Protein AF-A0A2E5HVY0-F1 (afdb_monomer)

Solvent-accessible surface area (backbone atoms only — not comparable to full-atom values): 11935 Å² total; per-residue (Å²): 108,55,70,58,51,46,56,40,48,51,42,49,58,23,67,50,73,52,80,74,52,96,90,49,92,71,95,70,62,56,68,40,50,44,54,50,70,56,25,52,50,34,50,49,54,40,26,56,57,56,44,31,94,68,34,73,83,77,58,70,72,56,60,75,65,59,61,68,98,74,82,84,87,88,58,85,92,55,75,76,68,81,62,56,67,61,53,52,47,52,40,44,48,51,34,48,52,52,68,71,27,48,71,35,37,47,37,19,56,56,34,43,81,71,73,32,81,53,39,40,50,55,52,43,47,53,52,47,44,41,63,43,55,82,43,59,88,41,68,54,48,79,65,45,50,57,47,46,54,54,50,53,54,51,39,49,47,45,60,68,41,87,79,46,53,70,66,45,33,53,25,33,52,51,41,53,56,53,48,44,66,46,34,73,49,84,44,78,43,74,68,29,32,55,50,24,52,52,50,40,50,50,51,54,63,43,54,67,70,60,110

Sequence (211 aa):
VGRSLEAVSRYIGGVYVNRSTPDQVTNLDPYEPTPTEIQKQAMEILREHAFSPRAFPVSSEVIKLLQKERRGFELRREHEDPQIHRRILSIQGAVLRHLLDGWVLYRLSDTKLYGNNYSPSEMLTDLTNAIFLEDQNTSVNSIRQNLQTFYVRRLLMILSLDYYDEISAAAAYNSLRNIEKIVKKRGKDPATDAHRQLVSWLIESGLDRAQ

Nearest PDB structures (foldseek):
  6vro-assembly1_A  TM=4.353E-01  e=2.506E+00  Homo sapiens
  9bax-assembly1_F  TM=2.769E-01  e=1.629E+00  Homo sapiens
  6bq1-assembly1_B  TM=1.773E-01  e=3.675E+00  Homo sapiens

Foldseek 3Di:
DLVVLLVLLCLQLHWDADPDDPPDDDPDDRIDRREPVSNVVSLVCCLQQQADPPNDDDDPVVQVVPFPPDDDDPQDPDDRHPPPLVVSLVSSVSSLCSCLPQVSQVSLVVCVVVDDPCHLLNSLVSNLCSLQVVQLPAAQDPSSLSNLVSNLVSLLVLLQDPSHDPSNVVSSLVSLVVLLVSLVDAHPDPVSVVSSVVSNCCSVVSVVVSD

Radius of gyration: 19.97 Å; Cα contacts (8 Å, |Δi|>4): 239; chains: 1; bounding box: 61×44×61 Å

Mean predicted aligned error: 4.67 Å

Structure (mmCIF, N/CA/C/O backbone):
data_AF-A0A2E5HVY0-F1
#
_entry.id   AF-A0A2E5HVY0-F1
#
loop_
_atom_site.group_PDB
_atom_site.id
_atom_site.type_symbol
_atom_site.label_atom_id
_atom_site.label_alt_id
_atom_site.label_comp_id
_atom_site.label_asym_id
_atom_site.label_entity_id
_atom_site.label_seq_id
_atom_site.pdbx_PDB_ins_code
_atom_site.Cartn_x
_atom_site.Cartn_y
_atom_site.Cartn_z
_atom_site.occupancy
_atom_site.B_iso_or_equiv
_atom_site.auth_seq_id
_atom_site.auth_comp_id
_atom_site.auth_asym_id
_atom_site.auth_atom_id
_atom_site.pdbx_PDB_model_num
ATOM 1 N N . VAL A 1 1 ? -9.402 14.640 -8.030 1.00 63.66 1 VAL A N 1
ATOM 2 C CA . VAL A 1 1 ? -8.523 13.972 -7.040 1.00 63.66 1 VAL A CA 1
ATOM 3 C C . VAL A 1 1 ? -8.208 12.532 -7.433 1.00 63.66 1 VAL A C 1
ATOM 5 O O . VAL A 1 1 ? -7.055 12.277 -7.734 1.00 63.66 1 VAL A O 1
ATOM 8 N N . GLY A 1 2 ? -9.184 11.614 -7.536 1.00 78.94 2 GLY A N 1
ATOM 9 C CA . GLY A 1 2 ? -8.890 10.190 -7.808 1.00 78.94 2 GLY A CA 1
ATOM 10 C C . GLY A 1 2 ? -8.025 9.916 -9.048 1.00 78.94 2 GLY A C 1
ATOM 11 O O . GLY A 1 2 ? -6.969 9.310 -8.922 1.00 78.94 2 GLY A O 1
ATOM 12 N N . ARG A 1 3 ? -8.384 10.484 -10.209 1.00 87.62 3 ARG A N 1
ATOM 13 C CA . ARG A 1 3 ? -7.589 10.347 -11.448 1.00 87.62 3 ARG A CA 1
ATOM 14 C C . ARG A 1 3 ? -6.150 10.866 -11.327 1.00 87.62 3 ARG A C 1
ATOM 16 O O . ARG A 1 3 ? -5.259 10.324 -11.965 1.00 87.62 3 ARG A O 1
ATOM 23 N N . SER A 1 4 ? -5.926 11.912 -10.530 1.00 94.44 4 SER A N 1
ATOM 24 C CA . SER A 1 4 ? -4.590 12.475 -10.310 1.00 94.44 4 SER A CA 1
ATOM 25 C C . SER A 1 4 ? -3.733 11.532 -9.465 1.00 94.44 4 SER A C 1
ATOM 27 O O . SER A 1 4 ? -2.581 11.306 -9.803 1.00 94.44 4 SER A O 1
ATOM 29 N N . LEU A 1 5 ? -4.305 10.920 -8.422 1.00 96.44 5 LEU A N 1
ATOM 30 C CA . LEU A 1 5 ? -3.603 9.933 -7.593 1.00 96.44 5 LEU A CA 1
ATOM 31 C C . LEU A 1 5 ? -3.269 8.657 -8.382 1.00 96.44 5 LEU A C 1
ATOM 33 O O . LEU A 1 5 ? -2.176 8.119 -8.246 1.00 96.44 5 LEU A O 1
ATOM 37 N N . GLU A 1 6 ? -4.168 8.208 -9.259 1.00 95.56 6 GLU A N 1
ATOM 38 C CA . GLU A 1 6 ? -3.891 7.101 -10.189 1.00 95.56 6 GLU A CA 1
ATOM 39 C C . GLU A 1 6 ? -2.791 7.446 -11.206 1.00 95.56 6 GLU A C 1
ATOM 41 O O . GLU A 1 6 ? -2.033 6.576 -11.624 1.00 95.56 6 GLU A O 1
ATOM 46 N N . ALA A 1 7 ? -2.679 8.710 -11.625 1.00 97.00 7 ALA A N 1
ATOM 47 C CA . ALA A 1 7 ? -1.570 9.141 -12.470 1.00 97.00 7 ALA A CA 1
ATOM 48 C C . ALA A 1 7 ? -0.243 9.119 -11.697 1.00 97.00 7 ALA A C 1
ATOM 50 O O . ALA A 1 7 ? 0.751 8.624 -12.220 1.00 97.00 7 ALA A O 1
ATOM 51 N N . VAL A 1 8 ? -0.241 9.580 -10.441 1.00 98.00 8 VAL A N 1
ATOM 52 C CA . VAL A 1 8 ? 0.939 9.533 -9.561 1.00 98.00 8 VAL A CA 1
ATOM 53 C C . VAL A 1 8 ? 1.400 8.091 -9.334 1.00 98.00 8 VAL A C 1
ATOM 55 O O . VAL A 1 8 ? 2.594 7.815 -9.414 1.00 98.00 8 VAL A O 1
ATOM 58 N N . SER A 1 9 ? 0.480 7.139 -9.137 1.00 97.81 9 SER A N 1
ATOM 59 C CA . SER A 1 9 ? 0.857 5.738 -8.907 1.00 97.81 9 SER A CA 1
ATOM 60 C C . SER A 1 9 ? 1.592 5.087 -10.079 1.00 97.81 9 SER A C 1
ATOM 62 O O . SER A 1 9 ? 2.274 4.093 -9.864 1.00 97.81 9 SER A O 1
ATOM 64 N N . ARG A 1 10 ? 1.482 5.628 -11.302 1.00 96.94 10 ARG A N 1
ATOM 65 C CA . ARG A 1 10 ? 2.170 5.106 -12.499 1.00 96.94 10 ARG A CA 1
ATOM 66 C C . ARG A 1 10 ? 3.664 5.402 -12.535 1.00 96.94 10 ARG A C 1
ATOM 68 O O . ARG A 1 10 ? 4.368 4.759 -13.305 1.00 96.94 10 ARG A O 1
ATOM 75 N N . TYR A 1 11 ? 4.141 6.353 -11.732 1.00 97.81 11 TYR A N 1
ATOM 76 C CA . TYR A 1 11 ? 5.577 6.584 -11.592 1.00 97.81 11 TYR A CA 1
ATOM 77 C C . TYR A 1 11 ? 6.250 5.441 -10.819 1.00 97.81 11 TYR A C 1
ATOM 79 O O . TYR A 1 11 ? 7.389 5.106 -11.110 1.00 97.81 11 TYR A O 1
ATOM 87 N N . ILE A 1 12 ? 5.545 4.790 -9.888 1.00 98.31 12 ILE A N 1
ATOM 88 C CA . ILE A 1 12 ? 6.067 3.643 -9.132 1.00 98.31 12 ILE A CA 1
ATOM 89 C C . ILE A 1 12 ? 6.024 2.394 -10.020 1.00 98.31 12 ILE A C 1
ATOM 91 O O . ILE A 1 12 ? 4.959 2.012 -10.509 1.00 98.31 12 ILE A O 1
ATOM 95 N N . GLY A 1 13 ? 7.183 1.769 -10.244 1.00 95.81 13 GLY A N 1
ATOM 96 C CA . GLY A 1 13 ? 7.336 0.675 -11.207 1.00 95.8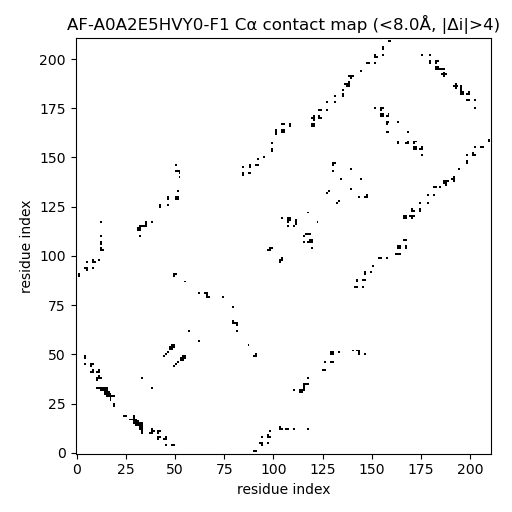1 13 GLY A CA 1
ATOM 97 C C . GLY A 1 13 ? 7.173 1.119 -12.664 1.00 95.81 13 GLY A C 1
ATOM 98 O O . GLY A 1 13 ? 6.923 0.289 -13.537 1.00 95.81 13 GLY A O 1
ATOM 99 N N . GLY A 1 14 ? 7.264 2.424 -12.939 1.00 96.75 14 GLY A N 1
ATOM 100 C CA . GLY A 1 14 ? 7.169 2.982 -14.284 1.00 96.75 14 GLY A CA 1
ATOM 101 C C . GLY A 1 14 ? 8.427 2.716 -15.112 1.00 96.75 14 GLY A C 1
ATOM 102 O O . GLY A 1 14 ? 9.537 2.698 -14.582 1.00 96.75 14 GLY A O 1
ATOM 103 N N . VAL A 1 15 ? 8.260 2.571 -16.426 1.00 97.06 15 VAL A N 1
ATOM 104 C CA . VAL A 1 15 ? 9.359 2.467 -17.399 1.00 97.06 15 VAL A CA 1
ATOM 105 C C . VAL A 1 15 ? 9.085 3.461 -18.519 1.00 97.06 15 VAL A C 1
ATOM 107 O O . VAL A 1 15 ? 8.020 3.415 -19.144 1.00 97.06 15 VAL A O 1
ATOM 110 N N . TYR A 1 16 ? 10.023 4.371 -18.752 1.00 95.19 16 TYR A N 1
ATOM 111 C CA . TYR A 1 16 ? 10.028 5.238 -19.918 1.00 95.19 16 TYR A CA 1
ATOM 112 C C . TYR A 1 16 ? 10.381 4.408 -21.148 1.00 95.19 16 TYR A C 1
ATOM 114 O O . TYR A 1 16 ? 11.309 3.603 -21.124 1.00 95.19 16 TYR A O 1
ATOM 122 N N . VAL A 1 17 ? 9.598 4.587 -22.211 1.00 94.19 17 VAL A N 1
ATOM 123 C CA . VAL A 1 17 ? 9.777 3.867 -23.472 1.00 94.19 17 VAL A CA 1
ATOM 124 C C . VAL A 1 17 ? 10.123 4.870 -24.554 1.00 94.19 17 VAL A C 1
ATOM 126 O O . VAL A 1 17 ? 9.263 5.658 -24.964 1.00 94.19 17 VAL A O 1
ATOM 129 N N . ASN A 1 18 ? 11.358 4.811 -25.035 1.00 90.56 18 ASN A N 1
ATOM 130 C CA . ASN A 1 18 ? 11.769 5.537 -26.222 1.00 90.56 18 ASN A CA 1
ATOM 131 C C . ASN A 1 18 ? 11.416 4.718 -27.474 1.00 90.56 18 ASN A C 1
ATOM 133 O O . ASN A 1 18 ? 11.743 3.539 -27.577 1.00 90.56 18 ASN A O 1
ATOM 137 N N . ARG A 1 19 ? 10.708 5.342 -28.422 1.00 92.62 19 ARG A N 1
ATOM 138 C CA . ARG A 1 19 ? 10.220 4.704 -29.659 1.00 92.62 19 ARG A CA 1
ATOM 139 C C . ARG A 1 19 ? 10.872 5.275 -30.915 1.00 92.62 19 ARG A C 1
ATOM 141 O O . ARG A 1 19 ? 10.269 5.208 -31.985 1.00 92.62 19 ARG A O 1
ATOM 148 N N . SER A 1 20 ? 12.055 5.870 -30.779 1.00 89.75 20 SER A N 1
ATOM 149 C CA . SER A 1 20 ? 12.790 6.377 -31.931 1.00 89.75 20 SER A CA 1
ATOM 150 C C . SER A 1 20 ? 13.040 5.281 -32.970 1.00 89.75 20 SER A C 1
ATOM 152 O O . SER A 1 20 ? 13.365 4.145 -32.618 1.00 89.75 20 SER A O 1
ATOM 154 N N . THR A 1 21 ? 12.881 5.616 -34.250 1.00 84.31 21 THR A N 1
ATOM 155 C CA . THR A 1 21 ? 13.226 4.715 -35.361 1.00 84.31 21 THR A CA 1
ATOM 156 C C . THR A 1 21 ? 14.746 4.664 -35.567 1.00 84.31 21 THR A C 1
ATOM 158 O O . THR A 1 21 ? 15.448 5.562 -35.102 1.00 84.31 21 THR A O 1
ATOM 161 N N . PRO A 1 22 ? 15.287 3.655 -36.282 1.00 77.19 22 PRO A N 1
ATOM 162 C CA . PRO A 1 22 ? 16.724 3.585 -36.583 1.00 77.19 22 PRO A CA 1
ATOM 163 C C . PRO A 1 22 ? 17.288 4.840 -37.275 1.00 77.19 22 PRO A C 1
ATOM 165 O O . PRO A 1 22 ? 18.460 5.168 -37.125 1.00 77.19 22 PRO A O 1
ATOM 168 N N . ASP A 1 23 ? 16.440 5.550 -38.016 1.00 85.81 23 ASP A N 1
ATOM 169 C CA . ASP A 1 23 ? 16.730 6.789 -38.748 1.00 85.81 23 ASP A CA 1
ATOM 170 C C . ASP A 1 23 ? 16.739 8.044 -37.848 1.00 85.81 23 ASP A C 1
ATOM 172 O O . ASP A 1 23 ? 17.210 9.107 -38.259 1.00 85.81 23 ASP A O 1
ATOM 176 N N . GLN A 1 24 ? 16.255 7.938 -36.607 1.00 87.25 24 GLN A N 1
ATOM 177 C CA . GLN A 1 24 ? 16.269 9.010 -35.614 1.00 87.25 24 GLN A CA 1
ATOM 178 C C . GLN A 1 24 ? 17.467 8.843 -34.670 1.00 87.25 24 GLN A C 1
ATOM 180 O O . GLN A 1 24 ? 17.450 8.017 -33.760 1.00 87.25 24 GLN A O 1
ATOM 185 N N . VAL A 1 25 ? 18.503 9.672 -34.844 1.00 81.19 25 VAL A N 1
ATOM 186 C CA . VAL A 1 25 ? 19.668 9.686 -33.943 1.00 81.19 25 VAL A CA 1
ATOM 187 C C . VAL A 1 25 ? 19.235 10.160 -32.552 1.00 81.19 25 VAL A C 1
ATOM 189 O O . VAL A 1 25 ? 18.857 11.317 -32.366 1.00 81.19 25 VAL A O 1
ATOM 192 N N . THR A 1 26 ? 19.289 9.264 -31.569 1.00 83.69 26 THR A N 1
ATOM 193 C CA . THR A 1 26 ? 18.975 9.539 -30.164 1.00 83.69 26 THR A CA 1
ATOM 194 C C . THR A 1 26 ? 19.992 8.857 -29.255 1.00 83.69 26 THR A C 1
ATOM 196 O O . THR A 1 26 ? 20.487 7.781 -29.576 1.00 83.69 26 THR A O 1
ATOM 199 N N . ASN A 1 27 ? 20.289 9.488 -28.119 1.00 85.50 27 ASN A N 1
ATOM 200 C CA . ASN A 1 27 ? 21.175 8.944 -27.083 1.00 85.50 27 ASN A CA 1
ATOM 201 C C . ASN A 1 27 ? 20.392 8.308 -25.921 1.00 85.50 27 ASN A C 1
ATOM 203 O O . ASN A 1 27 ? 20.977 8.031 -24.882 1.00 85.50 27 ASN A O 1
ATOM 207 N N . LEU A 1 28 ? 19.071 8.178 -26.058 1.00 86.94 28 LEU A N 1
ATOM 208 C CA . LEU A 1 28 ? 18.193 7.647 -25.018 1.00 86.94 28 LEU A CA 1
ATOM 209 C C . LEU A 1 28 ? 18.011 6.145 -25.200 1.00 86.94 28 LEU A C 1
ATOM 211 O O . LEU A 1 28 ? 17.744 5.692 -26.321 1.00 86.94 28 LEU A O 1
ATOM 215 N N . ASP A 1 29 ? 18.056 5.403 -24.099 1.00 89.50 29 ASP A N 1
ATOM 216 C CA . ASP A 1 29 ? 17.824 3.967 -24.144 1.00 89.50 29 ASP A CA 1
ATOM 217 C C . ASP A 1 29 ? 16.349 3.666 -24.482 1.00 89.50 29 ASP A C 1
ATOM 219 O O . ASP A 1 29 ? 15.443 4.423 -24.108 1.00 89.50 29 ASP A O 1
ATOM 223 N N . PRO A 1 30 ? 16.052 2.557 -25.191 1.00 91.25 30 PRO A N 1
ATOM 224 C CA . PRO A 1 30 ? 14.674 2.159 -25.485 1.00 91.25 30 PRO A CA 1
ATOM 225 C C . PRO A 1 30 ? 13.812 1.978 -24.232 1.00 91.25 30 PRO A C 1
ATOM 227 O O . PRO A 1 30 ? 12.610 2.252 -24.266 1.00 91.25 30 PRO A O 1
ATOM 230 N N . TYR A 1 31 ? 14.429 1.530 -23.136 1.00 94.38 31 TYR A N 1
ATOM 231 C CA . TYR A 1 31 ? 13.786 1.311 -21.849 1.00 94.38 31 TYR A CA 1
ATOM 232 C C . TYR A 1 31 ? 14.620 1.925 -20.735 1.00 94.38 31 TYR A C 1
ATOM 234 O O . TYR A 1 31 ? 15.742 1.491 -20.490 1.00 94.38 31 TYR A O 1
ATOM 242 N N . GLU A 1 32 ? 14.029 2.867 -20.009 1.00 95.38 32 GLU A N 1
ATOM 243 C CA . GLU A 1 32 ? 14.638 3.448 -18.816 1.00 95.38 32 GLU A CA 1
ATOM 244 C C . GLU A 1 32 ? 13.658 3.312 -17.647 1.00 95.38 32 GLU A C 1
ATOM 246 O O . GLU A 1 32 ? 12.521 3.792 -17.735 1.00 95.38 32 GLU A O 1
ATOM 251 N N . PRO A 1 33 ? 14.030 2.641 -16.546 1.00 97.06 33 PRO A N 1
ATOM 252 C CA . PRO A 1 33 ? 13.172 2.593 -15.378 1.00 97.06 33 PRO A CA 1
ATOM 253 C C . PRO A 1 33 ? 13.025 3.994 -14.788 1.00 97.06 33 PRO A C 1
ATOM 255 O O . PRO A 1 33 ? 13.924 4.829 -14.870 1.00 97.06 33 PRO A O 1
ATOM 258 N N . THR A 1 34 ? 11.884 4.255 -14.155 1.00 97.62 34 THR A N 1
ATOM 259 C CA . THR A 1 34 ? 11.676 5.539 -13.481 1.00 97.62 34 THR A CA 1
ATOM 260 C C . THR A 1 34 ? 12.734 5.709 -12.380 1.00 97.62 34 THR A C 1
ATOM 262 O O . THR A 1 34 ? 12.878 4.802 -11.556 1.00 97.62 34 THR A O 1
ATOM 265 N N . PRO A 1 35 ? 13.463 6.841 -12.313 1.00 97.44 35 PRO A N 1
ATOM 266 C CA . PRO A 1 35 ? 14.458 7.083 -11.273 1.00 97.44 35 PRO A CA 1
ATOM 267 C C . PRO A 1 35 ? 13.902 6.853 -9.868 1.00 97.44 35 PRO A C 1
ATOM 269 O O . PRO A 1 35 ? 12.755 7.200 -9.574 1.00 97.44 35 PRO A O 1
ATOM 272 N N . THR A 1 36 ? 14.718 6.279 -8.985 1.00 97.19 36 THR A N 1
ATOM 273 C CA . THR A 1 36 ? 14.285 5.869 -7.636 1.00 97.19 36 THR A CA 1
ATOM 274 C C . THR A 1 36 ? 13.756 7.054 -6.828 1.00 97.19 36 THR A C 1
ATOM 276 O O . THR A 1 36 ? 12.767 6.936 -6.108 1.00 97.19 36 THR A O 1
ATOM 279 N N . GLU A 1 37 ? 14.360 8.221 -7.004 1.00 98.00 37 GLU A N 1
ATOM 280 C CA . GLU A 1 37 ? 13.980 9.489 -6.394 1.00 98.00 37 GLU A CA 1
ATOM 281 C C . GLU A 1 37 ? 12.563 9.899 -6.810 1.00 98.00 37 GLU A C 1
ATOM 283 O O . GLU A 1 37 ? 11.761 10.289 -5.964 1.00 98.00 37 GLU A O 1
ATOM 288 N N . ILE A 1 38 ? 12.222 9.735 -8.094 1.00 98.50 38 ILE A N 1
ATOM 289 C CA . ILE A 1 38 ? 10.887 10.038 -8.627 1.00 98.50 38 ILE A CA 1
ATOM 290 C C . ILE A 1 38 ? 9.862 9.029 -8.099 1.00 98.50 38 ILE A C 1
ATOM 292 O O . ILE A 1 38 ? 8.757 9.417 -7.720 1.00 98.50 38 ILE A O 1
ATOM 296 N N . GLN A 1 39 ? 10.217 7.745 -8.015 1.00 98.56 39 GLN A N 1
ATOM 297 C CA . GLN A 1 39 ? 9.329 6.725 -7.448 1.00 98.56 39 GLN A CA 1
ATOM 298 C C . GLN A 1 39 ? 9.031 6.989 -5.964 1.00 98.56 39 GLN A C 1
ATOM 300 O O . GLN A 1 39 ? 7.872 6.943 -5.548 1.00 98.56 39 GLN A O 1
ATOM 305 N N . LYS A 1 40 ? 10.054 7.339 -5.173 1.00 98.50 40 LYS A N 1
ATOM 306 C CA . LYS A 1 40 ? 9.896 7.709 -3.758 1.00 98.50 40 LYS A CA 1
ATOM 307 C C . LYS A 1 40 ? 9.112 9.007 -3.587 1.00 98.50 40 LYS A C 1
ATOM 309 O O . LYS A 1 40 ? 8.254 9.083 -2.712 1.00 98.50 40 LYS A O 1
ATOM 314 N N . GLN A 1 41 ? 9.326 9.996 -4.453 1.00 98.62 41 GLN A N 1
ATOM 315 C CA . GLN A 1 41 ? 8.520 11.216 -4.467 1.00 98.62 41 GLN A CA 1
ATOM 316 C C . GLN A 1 41 ? 7.045 10.917 -4.775 1.00 98.62 41 GLN A C 1
ATOM 318 O O . GLN A 1 41 ? 6.154 11.464 -4.128 1.00 98.62 41 GLN A O 1
ATOM 323 N N . ALA A 1 42 ? 6.765 10.022 -5.725 1.00 98.69 42 ALA A N 1
ATOM 324 C CA . ALA A 1 42 ? 5.404 9.586 -6.007 1.00 98.69 42 ALA A CA 1
ATOM 325 C C . ALA A 1 42 ? 4.775 8.874 -4.798 1.00 98.69 42 ALA A C 1
ATOM 327 O O . ALA A 1 42 ? 3.626 9.157 -4.456 1.00 98.69 42 ALA A O 1
ATOM 328 N N . MET A 1 43 ? 5.526 8.006 -4.110 1.00 98.81 43 MET A N 1
ATOM 329 C CA . MET A 1 43 ? 5.066 7.357 -2.878 1.00 98.81 43 MET A CA 1
ATOM 330 C C . MET A 1 43 ? 4.748 8.379 -1.782 1.00 98.81 43 MET A C 1
ATOM 332 O O . MET A 1 43 ? 3.723 8.259 -1.114 1.00 98.81 43 MET A O 1
ATOM 336 N N . GLU A 1 44 ? 5.571 9.415 -1.639 1.00 98.62 44 GLU A N 1
ATOM 337 C CA . GLU A 1 44 ? 5.359 10.493 -0.675 1.00 98.62 44 GLU A CA 1
ATOM 338 C C . GLU A 1 44 ? 4.068 11.277 -0.964 1.00 98.62 44 GLU A C 1
ATOM 340 O O . GLU A 1 44 ? 3.219 11.438 -0.089 1.00 98.62 44 GLU A O 1
ATOM 345 N N . ILE A 1 45 ? 3.829 11.645 -2.225 1.00 98.56 45 ILE A N 1
ATOM 346 C CA . ILE A 1 45 ? 2.576 12.294 -2.644 1.00 98.56 45 ILE A CA 1
ATOM 347 C C . ILE A 1 45 ? 1.362 11.409 -2.316 1.00 98.56 45 ILE A C 1
ATOM 349 O O . ILE A 1 45 ? 0.332 11.899 -1.843 1.00 98.56 45 ILE A O 1
ATOM 353 N N . LEU A 1 46 ? 1.456 10.095 -2.548 1.00 98.69 46 LEU A N 1
ATOM 354 C CA . LEU A 1 46 ? 0.380 9.161 -2.206 1.00 98.69 46 LEU A CA 1
ATOM 355 C C . LEU A 1 46 ? 0.204 9.019 -0.690 1.00 98.69 46 LEU A C 1
ATOM 357 O O . LEU A 1 46 ? -0.932 8.970 -0.211 1.00 98.69 46 LEU A O 1
ATOM 361 N N . ARG A 1 47 ? 1.296 8.998 0.079 1.00 98.56 47 ARG A N 1
ATOM 362 C CA . ARG A 1 47 ? 1.260 8.997 1.544 1.00 98.56 47 ARG A CA 1
ATOM 363 C C . ARG A 1 47 ? 0.460 10.188 2.057 1.00 98.56 47 ARG A C 1
ATOM 365 O O . ARG A 1 47 ? -0.453 9.994 2.857 1.00 98.56 47 ARG A O 1
ATOM 372 N N . GLU A 1 48 ? 0.745 11.388 1.565 1.00 98.06 48 GLU A N 1
ATOM 373 C CA . GLU A 1 48 ? 0.096 12.619 2.020 1.00 98.06 48 GLU A CA 1
ATOM 374 C C . GLU A 1 48 ? -1.358 12.737 1.545 1.00 98.06 48 GLU A C 1
ATOM 376 O O . GLU A 1 48 ? -2.250 13.045 2.338 1.00 98.06 48 GLU A O 1
ATOM 381 N N . HIS A 1 49 ? -1.620 12.460 0.265 1.00 97.69 49 HIS A N 1
ATOM 382 C CA . HIS A 1 49 ? -2.892 12.813 -0.376 1.00 97.69 49 HIS A CA 1
ATOM 383 C C . HIS A 1 49 ? -3.835 11.643 -0.656 1.00 97.69 49 HIS A C 1
ATOM 385 O O . HIS A 1 49 ? -5.007 11.872 -0.961 1.00 97.69 49 HIS A O 1
ATOM 391 N N . ALA A 1 50 ? -3.364 10.399 -0.576 1.00 97.56 50 ALA A N 1
ATOM 392 C CA . ALA A 1 50 ? -4.212 9.218 -0.714 1.00 97.56 50 ALA A CA 1
ATOM 393 C C . ALA A 1 50 ? -4.376 8.489 0.617 1.00 97.56 50 ALA A C 1
ATOM 395 O O . ALA A 1 50 ? -5.479 8.049 0.945 1.00 97.56 50 ALA A O 1
ATOM 396 N N . PHE A 1 51 ? -3.296 8.332 1.379 1.00 98.25 51 PHE A N 1
ATOM 397 C CA . PHE A 1 51 ? -3.300 7.398 2.496 1.00 98.25 51 PHE A CA 1
ATOM 398 C C . PHE A 1 51 ? -3.437 8.071 3.849 1.00 98.25 51 PHE A C 1
ATOM 400 O O . PHE A 1 51 ? -4.134 7.496 4.678 1.00 98.25 51 PHE A O 1
ATOM 407 N N . SER A 1 52 ? -2.876 9.263 4.074 1.00 97.00 52 SER A N 1
ATOM 408 C CA . SER A 1 52 ? -2.901 9.962 5.369 1.00 97.00 52 SER A CA 1
ATOM 409 C C . SER A 1 52 ? -4.293 9.968 6.028 1.00 97.00 52 SER A C 1
ATOM 411 O O . SER A 1 52 ? -5.303 10.131 5.334 1.00 97.00 52 SER A O 1
ATOM 413 N N . PRO A 1 53 ? -4.393 9.882 7.372 1.00 95.44 53 PRO A N 1
ATOM 414 C CA . PRO A 1 53 ? -5.653 10.070 8.096 1.00 95.44 53 PRO A CA 1
ATOM 415 C C . PRO A 1 53 ? -6.360 11.394 7.773 1.00 95.44 53 PRO A C 1
ATOM 417 O O . PRO A 1 53 ? -7.558 11.507 8.030 1.00 95.44 53 PRO A O 1
ATOM 420 N N . ARG A 1 54 ? -5.639 12.374 7.211 1.00 94.81 54 ARG A N 1
ATOM 421 C CA . ARG A 1 54 ? -6.132 13.705 6.830 1.00 94.81 54 ARG A CA 1
ATOM 422 C C . ARG A 1 54 ? -6.269 13.912 5.312 1.00 94.81 54 ARG A C 1
ATOM 424 O O . ARG A 1 54 ? -6.643 15.001 4.895 1.00 94.81 54 ARG A O 1
ATOM 431 N N . ALA A 1 55 ? -6.013 12.888 4.492 1.00 93.69 55 ALA A N 1
ATOM 432 C CA . ALA A 1 55 ? -5.997 12.982 3.025 1.00 93.69 55 ALA A CA 1
ATOM 433 C C . ALA A 1 55 ? -7.346 13.397 2.406 1.00 93.69 55 ALA A C 1
ATOM 435 O O . ALA A 1 55 ? -7.396 14.033 1.354 1.00 93.69 55 ALA A O 1
ATOM 436 N N . PHE A 1 56 ? -8.450 13.046 3.067 1.00 92.69 56 PHE A N 1
ATOM 437 C CA . PHE A 1 56 ? -9.805 13.354 2.622 1.00 92.69 56 PHE A CA 1
ATOM 438 C C . PHE A 1 56 ? -10.523 14.167 3.700 1.00 92.69 56 PHE A C 1
ATOM 440 O O . PHE A 1 56 ? -11.251 13.589 4.508 1.00 92.69 56 PHE A O 1
ATOM 447 N N . PRO A 1 57 ? -10.321 15.496 3.755 1.00 87.88 57 PRO A N 1
ATOM 448 C CA . PRO A 1 57 ? -11.084 16.343 4.657 1.00 87.88 57 PRO A CA 1
ATOM 449 C C . PRO A 1 57 ? -12.550 16.324 4.222 1.00 87.88 57 PRO A C 1
ATOM 451 O O . PRO A 1 57 ? -12.889 16.683 3.094 1.00 87.88 57 PRO A O 1
ATOM 454 N N . VAL A 1 58 ? -13.429 15.875 5.114 1.00 81.69 58 VAL A N 1
ATOM 455 C CA . VAL A 1 58 ? -14.864 15.807 4.850 1.00 81.69 58 VAL A CA 1
ATOM 456 C C . VAL A 1 58 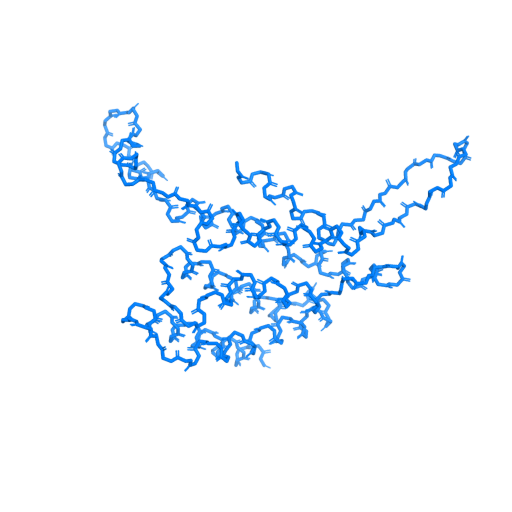? -15.583 16.802 5.756 1.00 81.69 58 VAL A C 1
ATOM 458 O O . VAL A 1 58 ? -15.545 16.667 6.976 1.00 81.69 58 VAL A O 1
ATOM 461 N N . SER A 1 59 ? -16.254 17.794 5.164 1.00 85.44 59 SER A N 1
ATOM 462 C CA . SER A 1 59 ? -17.093 18.738 5.912 1.00 85.44 59 SER A CA 1
ATOM 463 C C . SER A 1 59 ? -18.481 18.146 6.144 1.00 85.44 59 SER A C 1
ATOM 465 O O . SER A 1 59 ? -19.204 17.844 5.194 1.00 85.44 59 SER A O 1
ATOM 467 N N . SER A 1 60 ? -18.867 18.001 7.412 1.00 85.19 60 SER A N 1
ATOM 468 C CA . SER A 1 60 ? -20.196 17.512 7.796 1.00 85.19 60 SER A CA 1
ATOM 469 C C . SER A 1 60 ? -21.316 18.449 7.334 1.00 85.19 60 SER A C 1
ATOM 471 O O . SER A 1 60 ? -22.398 17.974 6.995 1.00 85.19 60 SER A O 1
ATOM 473 N N . GLU A 1 61 ? -21.055 19.756 7.269 1.00 87.19 61 GLU A N 1
ATOM 474 C CA . GLU A 1 61 ? -21.983 20.760 6.739 1.00 87.19 61 GLU A CA 1
ATOM 475 C C . GLU A 1 61 ? -22.238 20.530 5.251 1.00 87.19 61 GLU A C 1
ATOM 477 O O . GLU A 1 61 ? -23.387 20.488 4.822 1.00 87.19 61 GLU A O 1
ATOM 482 N N . VAL A 1 62 ? -21.177 20.274 4.481 1.00 85.88 62 VAL A N 1
ATOM 483 C CA . VAL A 1 62 ? -21.295 19.991 3.047 1.00 85.88 62 VAL A CA 1
ATOM 484 C C . VAL A 1 62 ? -21.990 18.654 2.809 1.00 85.88 62 VAL A C 1
ATOM 486 O O . VAL A 1 62 ? -22.885 18.601 1.975 1.00 85.88 62 VAL A O 1
ATOM 489 N N . ILE A 1 63 ? -21.645 17.584 3.546 1.00 86.62 63 ILE A N 1
ATOM 490 C CA . ILE A 1 63 ? -22.279 16.261 3.359 1.00 86.62 63 ILE A CA 1
ATOM 491 C C . ILE A 1 63 ? -23.800 16.350 3.487 1.00 86.62 63 ILE A C 1
ATOM 493 O O . ILE A 1 63 ? -24.512 15.747 2.685 1.00 86.62 63 ILE A O 1
ATOM 497 N N . LYS A 1 64 ? -24.298 17.104 4.475 1.00 86.00 64 LYS A N 1
ATOM 498 C CA . LYS A 1 64 ? -25.741 17.286 4.702 1.00 86.00 64 LYS A CA 1
ATOM 499 C C . LYS A 1 64 ? -26.447 17.951 3.516 1.00 86.00 64 LYS A C 1
ATOM 501 O O . LYS A 1 64 ? -27.649 17.778 3.365 1.00 86.00 64 LYS A O 1
ATOM 506 N N . LEU A 1 65 ? -25.701 18.670 2.678 1.00 86.81 65 LEU A N 1
ATOM 507 C CA . LEU A 1 65 ? -26.184 19.363 1.485 1.00 86.81 65 LEU A CA 1
ATOM 508 C C . LEU A 1 65 ? -25.929 18.580 0.183 1.00 86.81 65 LEU A C 1
ATOM 510 O O . LEU A 1 65 ? -26.295 19.053 -0.885 1.00 86.81 65 LEU A O 1
ATOM 514 N N . LEU A 1 66 ? -25.334 17.378 0.234 1.00 84.44 66 LEU A N 1
ATOM 515 C CA . LEU A 1 66 ? -25.046 16.551 -0.953 1.00 84.44 66 LEU A CA 1
ATOM 516 C C . LEU A 1 66 ? -26.262 15.772 -1.486 1.00 84.44 66 LEU A C 1
ATOM 518 O O . LEU A 1 66 ? -26.090 14.851 -2.293 1.00 84.44 66 LEU A O 1
ATOM 522 N N . GLN A 1 67 ? -27.478 16.092 -1.036 1.00 83.69 67 GLN A N 1
ATOM 523 C CA . GLN A 1 67 ? -28.680 15.447 -1.552 1.00 83.69 67 GLN A CA 1
ATOM 524 C C . GLN A 1 67 ? -28.764 15.674 -3.066 1.00 83.69 67 GLN A C 1
ATOM 526 O O . GLN A 1 67 ? -28.683 16.802 -3.547 1.00 83.69 67 GLN A O 1
ATOM 531 N N . LYS A 1 68 ? -28.931 14.592 -3.832 1.00 78.12 68 LYS A N 1
ATOM 532 C CA . LYS A 1 68 ? -29.174 14.709 -5.272 1.00 78.12 68 LYS A CA 1
ATOM 533 C C . LYS A 1 68 ? -30.484 15.463 -5.497 1.00 78.12 68 LYS A C 1
ATOM 535 O O . LYS A 1 68 ? -31.501 15.099 -4.910 1.00 78.12 68 LYS A O 1
ATOM 540 N N . GLU A 1 69 ? -30.482 16.436 -6.403 1.00 79.31 69 GLU A N 1
ATOM 541 C CA . GLU A 1 69 ? -31.693 17.138 -6.840 1.00 79.31 69 GLU A CA 1
ATOM 542 C C . GLU A 1 69 ? -32.582 16.207 -7.687 1.00 79.31 69 GLU A C 1
ATOM 544 O O . GLU A 1 69 ? -32.601 16.250 -8.915 1.00 79.31 69 GLU A O 1
ATOM 549 N N . ARG A 1 70 ? -33.303 15.302 -7.021 1.00 77.44 70 ARG A N 1
ATOM 550 C CA . ARG A 1 70 ? -34.301 14.402 -7.615 1.00 77.44 70 ARG A CA 1
ATOM 551 C C . ARG A 1 70 ? -35.508 14.271 -6.693 1.00 77.44 70 ARG A C 1
ATOM 553 O O . ARG A 1 70 ? -35.388 14.412 -5.480 1.00 77.44 70 ARG A O 1
ATOM 560 N N . ARG A 1 71 ? -36.676 13.982 -7.271 1.00 74.50 71 ARG A N 1
ATOM 561 C CA . ARG A 1 71 ? -37.919 13.695 -6.537 1.00 74.50 71 ARG A CA 1
ATOM 562 C C . ARG A 1 71 ? -38.294 12.221 -6.710 1.00 74.50 71 ARG A C 1
ATOM 564 O O . ARG A 1 71 ? -38.113 11.674 -7.794 1.00 74.50 71 ARG A O 1
ATOM 571 N N . GLY A 1 72 ? -38.861 11.617 -5.666 1.00 75.25 72 GLY A N 1
ATOM 572 C CA . GLY A 1 72 ? -39.395 10.251 -5.688 1.00 75.25 72 GLY A CA 1
ATOM 573 C C . GLY A 1 72 ? -38.445 9.177 -5.143 1.00 75.25 72 GLY A C 1
ATOM 574 O O . GLY A 1 72 ? -37.224 9.315 -5.170 1.00 75.25 72 GLY A O 1
ATOM 575 N N . PHE A 1 73 ? -39.036 8.077 -4.674 1.00 76.31 73 PHE A N 1
ATOM 576 C CA . PHE A 1 73 ? -38.354 6.998 -3.946 1.00 76.31 73 PHE A CA 1
ATOM 577 C C . PHE A 1 73 ? -37.883 5.838 -4.837 1.00 76.31 73 PHE A C 1
ATOM 579 O O . PHE A 1 73 ? -37.510 4.779 -4.337 1.00 76.31 73 PHE A O 1
ATOM 586 N N . GLU A 1 74 ? -37.886 6.003 -6.164 1.00 76.81 74 GLU A N 1
ATOM 587 C CA . GLU A 1 74 ? -37.423 4.970 -7.099 1.00 76.81 74 GLU A CA 1
ATOM 588 C C . GLU A 1 74 ? -35.887 4.882 -7.098 1.00 76.81 74 GLU A C 1
ATOM 590 O O . GLU A 1 74 ? -35.183 5.404 -7.970 1.00 76.81 74 GLU A O 1
ATOM 595 N N . LEU A 1 75 ? -35.345 4.275 -6.047 1.00 69.50 75 LEU A N 1
ATOM 596 C CA . LEU A 1 75 ? -33.928 4.006 -5.842 1.00 69.50 75 LEU A CA 1
ATOM 597 C C . LEU A 1 75 ? -33.652 2.551 -6.228 1.00 69.50 75 LEU A C 1
ATOM 599 O O . LEU A 1 75 ? -33.782 1.641 -5.422 1.00 69.50 75 LEU A O 1
ATOM 603 N N . ARG A 1 76 ? -33.325 2.308 -7.505 1.00 73.44 76 ARG A N 1
ATOM 604 C CA . ARG A 1 76 ? -33.043 0.946 -8.000 1.00 73.44 76 ARG A CA 1
ATOM 605 C C . ARG A 1 76 ? -31.676 0.430 -7.548 1.00 73.44 76 ARG A C 1
ATOM 607 O O . ARG A 1 76 ? -31.578 -0.554 -6.833 1.00 73.44 76 ARG A O 1
ATOM 614 N N . ARG A 1 77 ? -30.608 1.062 -8.041 1.00 69.25 77 ARG A N 1
ATOM 615 C CA . ARG A 1 77 ? -29.204 0.657 -7.809 1.00 69.25 77 ARG A CA 1
ATOM 616 C C . ARG A 1 77 ? -28.408 1.697 -7.022 1.00 69.25 77 ARG A C 1
ATOM 618 O O . ARG A 1 77 ? -27.210 1.526 -6.807 1.00 69.25 77 ARG A O 1
ATOM 625 N N . GLU A 1 78 ? -29.053 2.788 -6.631 1.00 67.19 78 GLU A N 1
ATOM 626 C CA . GLU A 1 78 ? -28.415 3.931 -5.991 1.00 67.19 78 GLU A CA 1
ATOM 627 C C . GLU A 1 78 ? -29.040 4.177 -4.627 1.00 67.19 78 GLU A C 1
ATOM 629 O O . GLU A 1 78 ? -30.244 4.020 -4.473 1.00 67.19 78 GLU A O 1
ATOM 634 N N . HIS A 1 79 ? -28.215 4.574 -3.662 1.00 74.88 79 HIS A N 1
ATOM 635 C CA . HIS A 1 79 ? -28.684 5.080 -2.378 1.00 74.88 79 HIS A CA 1
ATOM 636 C C . HIS A 1 79 ? -28.804 6.604 -2.479 1.00 74.88 79 HIS A C 1
ATOM 638 O O . HIS A 1 79 ? -28.032 7.237 -3.209 1.00 74.88 79 HIS A O 1
ATOM 644 N N . GLU A 1 80 ? -29.780 7.181 -1.781 1.00 80.00 80 GLU A N 1
ATOM 645 C CA . GLU A 1 80 ? -29.962 8.636 -1.727 1.00 80.00 80 GLU A CA 1
ATOM 646 C C . GLU A 1 80 ? -28.894 9.313 -0.870 1.00 80.00 80 GLU A C 1
ATOM 648 O O . GLU A 1 80 ? -28.431 10.404 -1.207 1.00 80.00 80 GLU A O 1
ATOM 653 N N . ASP A 1 81 ? -28.458 8.644 0.197 1.00 83.12 81 ASP A N 1
ATOM 654 C CA . ASP A 1 81 ? -27.417 9.144 1.073 1.00 83.12 81 ASP A CA 1
ATOM 655 C C . ASP A 1 81 ? -26.017 9.014 0.434 1.00 83.12 81 ASP A C 1
ATOM 657 O O . ASP A 1 81 ? -25.687 8.035 -0.255 1.00 83.12 81 ASP A O 1
ATOM 661 N N . PRO A 1 82 ? -25.143 10.011 0.643 1.00 84.38 82 PRO A N 1
ATOM 662 C CA . PRO A 1 82 ? -23.788 9.965 0.129 1.00 84.38 82 PRO A CA 1
ATOM 663 C C . PRO A 1 82 ? -22.945 8.956 0.923 1.00 84.38 82 PRO A C 1
ATOM 665 O O . PRO A 1 82 ? -22.494 9.214 2.034 1.00 84.38 82 PRO A O 1
ATOM 668 N N . GLN A 1 83 ? -22.637 7.823 0.294 1.00 89.69 83 GLN A N 1
ATOM 669 C CA . GLN A 1 83 ? -21.738 6.789 0.826 1.00 89.69 83 GLN A CA 1
ATOM 670 C C . GLN A 1 83 ? -20.258 7.240 0.793 1.00 89.69 83 GLN A C 1
ATOM 672 O O . GLN A 1 83 ? -19.459 6.756 -0.016 1.00 89.69 83 GLN A O 1
ATOM 677 N N . ILE A 1 84 ? -19.889 8.220 1.628 1.00 91.75 84 ILE A N 1
ATOM 678 C CA . ILE A 1 84 ? -18.582 8.904 1.590 1.00 91.75 84 ILE A CA 1
ATOM 679 C C . ILE A 1 84 ? -17.412 7.942 1.814 1.00 91.75 84 ILE A C 1
ATOM 681 O O . ILE A 1 84 ? -16.485 7.930 1.004 1.00 91.75 84 ILE A O 1
ATOM 685 N N . HIS A 1 85 ? -17.466 7.085 2.839 1.00 94.25 85 HIS A N 1
ATOM 686 C CA . HIS A 1 85 ? -16.413 6.092 3.095 1.00 94.25 85 HIS A CA 1
ATOM 687 C C . HIS A 1 85 ? -16.168 5.192 1.890 1.00 94.25 85 HIS A C 1
ATOM 689 O O . HIS A 1 85 ? -15.025 4.992 1.489 1.00 94.25 85 HIS A O 1
ATOM 695 N N . ARG A 1 86 ? -17.242 4.706 1.255 1.00 93.88 86 ARG A N 1
ATOM 696 C CA . ARG A 1 86 ? -17.149 3.864 0.058 1.00 93.88 86 ARG A CA 1
ATOM 697 C C . ARG A 1 86 ? -16.502 4.609 -1.110 1.00 93.88 86 ARG A C 1
ATOM 699 O O . ARG A 1 86 ? -15.709 4.020 -1.840 1.00 93.88 86 ARG A O 1
ATOM 706 N N . ARG A 1 87 ? -16.823 5.894 -1.297 1.00 93.12 87 ARG A N 1
ATOM 707 C CA . ARG A 1 87 ? -16.220 6.732 -2.349 1.00 93.12 87 ARG A CA 1
ATOM 708 C C . ARG A 1 87 ? -14.727 6.946 -2.108 1.00 93.12 87 ARG A C 1
ATOM 710 O O . ARG A 1 87 ? -13.946 6.766 -3.038 1.00 93.12 87 ARG A O 1
ATOM 717 N N . ILE A 1 88 ? -14.334 7.271 -0.877 1.00 96.38 88 ILE A N 1
ATOM 718 C CA . ILE A 1 88 ? -12.925 7.445 -0.495 1.00 96.38 88 ILE A CA 1
ATOM 719 C C . ILE A 1 88 ? -12.154 6.135 -0.691 1.00 96.38 88 ILE A C 1
ATOM 721 O O . ILE A 1 88 ? -11.144 6.118 -1.394 1.00 96.38 88 ILE A O 1
ATOM 725 N N . LEU A 1 89 ? -12.682 5.021 -0.176 1.00 97.69 89 LEU A N 1
ATOM 726 C CA . LEU A 1 89 ? -12.071 3.705 -0.348 1.00 97.69 89 LEU A CA 1
ATOM 727 C C . LEU A 1 89 ? -11.978 3.305 -1.826 1.00 97.69 89 LEU A C 1
ATOM 729 O O . LEU A 1 89 ? -11.017 2.660 -2.225 1.00 97.69 89 LEU A O 1
ATOM 733 N N . SER A 1 90 ? -12.939 3.700 -2.668 1.00 96.88 90 SER A N 1
ATOM 734 C CA . SER A 1 90 ? -12.866 3.452 -4.112 1.00 96.88 90 SER A CA 1
ATOM 735 C C . SER A 1 90 ? -11.675 4.161 -4.761 1.00 96.88 90 SER A C 1
ATOM 737 O O . SER A 1 90 ? -11.046 3.580 -5.646 1.00 96.88 90 SER A O 1
ATOM 739 N N . ILE A 1 91 ? -11.368 5.390 -4.331 1.00 97.69 91 ILE A N 1
ATOM 740 C CA . ILE A 1 91 ? -10.220 6.167 -4.816 1.00 97.69 91 ILE A CA 1
ATOM 741 C C . ILE A 1 91 ? -8.916 5.518 -4.346 1.00 97.69 91 ILE A C 1
ATOM 743 O O . ILE A 1 91 ? -8.067 5.174 -5.164 1.00 97.69 91 ILE A O 1
ATOM 747 N N . GLN A 1 92 ? -8.783 5.282 -3.040 1.00 98.38 92 GLN A N 1
ATOM 748 C CA . GLN A 1 92 ? -7.599 4.641 -2.460 1.00 98.38 92 GLN A CA 1
ATOM 749 C C . GLN A 1 92 ? -7.380 3.237 -3.035 1.00 98.38 92 GLN A C 1
ATOM 751 O O . GLN A 1 92 ? -6.266 2.846 -3.372 1.00 98.38 92 GLN A O 1
ATOM 756 N N . GLY A 1 93 ? -8.465 2.487 -3.211 1.00 98.25 93 GLY A N 1
ATOM 757 C CA . GLY A 1 93 ? -8.449 1.150 -3.776 1.00 98.25 93 GLY A CA 1
ATOM 758 C C . GLY A 1 93 ? -8.045 1.121 -5.248 1.00 98.25 93 GLY A C 1
ATOM 759 O O . GLY A 1 93 ? -7.510 0.108 -5.679 1.00 98.25 93 GLY A O 1
ATOM 760 N N . ALA A 1 94 ? -8.276 2.184 -6.028 1.00 98.12 94 ALA A N 1
ATOM 761 C CA . ALA A 1 94 ? -7.772 2.275 -7.401 1.00 98.12 94 ALA A CA 1
ATOM 762 C C . ALA A 1 94 ? -6.243 2.389 -7.430 1.00 98.12 94 ALA A C 1
ATOM 764 O O . ALA A 1 94 ? -5.594 1.641 -8.156 1.00 98.12 94 ALA A O 1
ATOM 765 N N . VAL A 1 95 ? -5.684 3.235 -6.561 1.00 98.56 95 VAL A N 1
ATOM 766 C CA . VAL A 1 95 ? -4.233 3.368 -6.369 1.00 98.56 95 VAL A CA 1
ATOM 767 C C . VAL A 1 95 ? -3.627 2.040 -5.911 1.00 98.56 95 VAL A C 1
ATOM 769 O O . VAL A 1 95 ? -2.702 1.535 -6.540 1.00 98.56 95 VAL A O 1
ATOM 772 N N . LEU A 1 96 ? -4.185 1.421 -4.865 1.00 98.69 96 LEU A N 1
ATOM 773 C CA . LEU A 1 96 ? -3.684 0.142 -4.349 1.00 98.69 96 LEU A CA 1
ATOM 774 C C . LEU A 1 96 ? -3.802 -0.998 -5.360 1.00 98.69 96 LEU A C 1
ATOM 776 O O . LEU A 1 96 ? -2.921 -1.844 -5.409 1.00 98.69 96 LEU A O 1
ATOM 780 N N . ARG A 1 97 ? -4.862 -1.031 -6.179 1.00 97.88 97 ARG A N 1
ATOM 781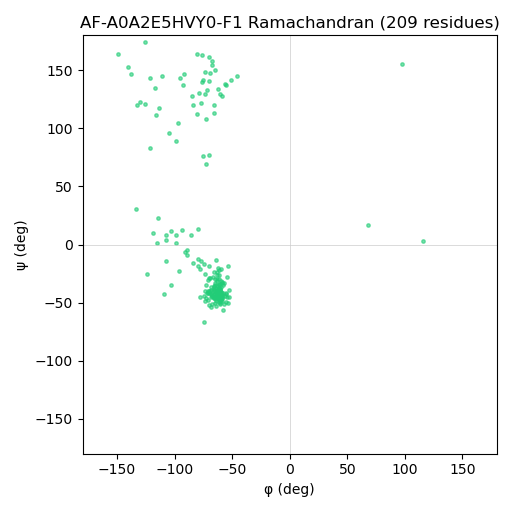 C CA . ARG A 1 97 ? -4.978 -2.030 -7.252 1.00 97.88 97 ARG A CA 1
ATOM 782 C C . ARG A 1 97 ? -3.843 -1.916 -8.259 1.00 97.88 97 ARG A C 1
ATOM 784 O O . ARG A 1 97 ? -3.384 -2.950 -8.702 1.00 97.88 97 ARG A O 1
ATOM 791 N N . HIS A 1 98 ? -3.412 -0.702 -8.601 1.00 98.12 98 HIS A N 1
ATOM 792 C CA . HIS A 1 98 ? -2.266 -0.506 -9.485 1.00 98.12 98 HIS A CA 1
ATOM 793 C C . HIS A 1 98 ? -0.954 -0.908 -8.801 1.00 98.12 98 HIS A C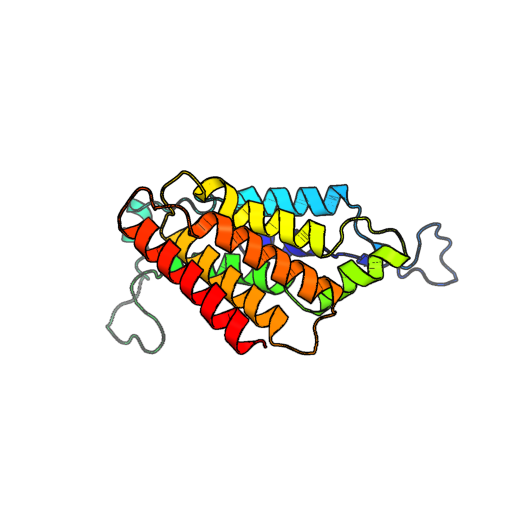 1
ATOM 795 O O . HIS A 1 98 ? -0.204 -1.703 -9.347 1.00 98.12 98 HIS A O 1
ATOM 801 N N . LEU A 1 99 ? -0.680 -0.392 -7.597 1.00 98.56 99 LEU A N 1
ATOM 802 C CA . LEU A 1 99 ? 0.593 -0.645 -6.904 1.00 98.56 99 LEU A CA 1
ATOM 803 C C . LEU A 1 99 ? 0.815 -2.122 -6.544 1.00 98.56 99 LEU A C 1
ATOM 805 O O . LEU A 1 99 ? 1.955 -2.562 -6.465 1.00 98.56 99 LEU A O 1
ATOM 809 N N . LEU A 1 100 ? -0.267 -2.868 -6.312 1.00 98.50 100 LEU A N 1
ATOM 810 C CA . LEU A 1 100 ? -0.249 -4.285 -5.929 1.00 98.50 100 LEU A CA 1
ATOM 811 C C . LEU A 1 100 ? -0.606 -5.215 -7.098 1.00 98.50 100 LEU A C 1
ATOM 813 O O . LEU A 1 100 ? -0.908 -6.394 -6.891 1.00 98.50 100 LEU A O 1
ATOM 817 N N . ASP A 1 101 ? -0.636 -4.680 -8.317 1.00 97.50 101 ASP A N 1
ATOM 818 C CA . ASP A 1 101 ? -0.847 -5.471 -9.521 1.00 97.50 101 ASP A CA 1
ATOM 819 C C . ASP A 1 101 ? 0.377 -6.349 -9.806 1.00 97.50 101 ASP A C 1
ATOM 821 O O . ASP A 1 101 ? 1.515 -5.898 -9.657 1.00 97.50 101 ASP A O 1
ATOM 825 N N . GLY A 1 102 ? 0.146 -7.585 -10.256 1.00 96.75 102 GLY A N 1
ATOM 826 C CA . GLY A 1 102 ? 1.223 -8.525 -10.574 1.00 96.75 102 GLY A CA 1
ATOM 827 C C . GLY A 1 102 ? 2.211 -7.953 -11.588 1.00 96.75 102 GLY A C 1
ATOM 828 O O . GLY A 1 102 ? 3.413 -8.028 -11.369 1.00 96.75 102 GLY A O 1
ATOM 829 N N . TRP A 1 103 ? 1.737 -7.268 -12.636 1.00 96.69 103 TRP A N 1
ATOM 830 C CA . TRP A 1 103 ? 2.614 -6.687 -13.660 1.00 96.69 103 TRP A CA 1
ATOM 831 C C . TRP A 1 103 ? 3.445 -5.510 -13.156 1.00 96.69 103 TRP A C 1
ATOM 833 O O . TRP A 1 103 ? 4.515 -5.226 -13.694 1.00 96.69 103 TRP A O 1
ATOM 843 N N . VAL A 1 104 ? 2.952 -4.768 -12.163 1.00 97.62 104 VAL A N 1
ATOM 844 C CA . VAL A 1 104 ? 3.725 -3.682 -11.545 1.00 97.62 104 VAL A CA 1
ATOM 845 C C . VAL A 1 104 ? 4.808 -4.265 -10.646 1.00 97.62 104 VAL A C 1
ATOM 847 O O . VAL A 1 104 ? 5.955 -3.835 -10.739 1.00 97.62 104 VAL A O 1
ATOM 850 N N . LEU A 1 105 ? 4.471 -5.276 -9.845 1.00 98.12 105 LEU A N 1
ATOM 851 C CA . LEU A 1 105 ? 5.429 -5.946 -8.971 1.00 98.12 105 LEU A CA 1
ATOM 852 C C . LEU A 1 105 ? 6.507 -6.708 -9.765 1.00 98.12 105 LEU A C 1
ATOM 854 O O . LEU A 1 105 ? 7.689 -6.467 -9.529 1.00 98.12 105 LEU A O 1
ATOM 858 N N . TYR A 1 106 ? 6.128 -7.472 -10.797 1.00 96.12 106 TYR A N 1
ATOM 859 C CA . TYR A 1 106 ? 7.072 -8.095 -11.738 1.00 96.12 106 TYR A CA 1
ATOM 860 C C . TYR A 1 106 ? 8.018 -7.080 -12.359 1.00 96.12 106 TYR A C 1
ATOM 862 O O . TYR A 1 106 ? 9.224 -7.281 -12.422 1.00 96.12 106 TYR A O 1
ATOM 870 N N . ARG A 1 107 ? 7.485 -5.943 -12.801 1.00 96.56 107 ARG A N 1
ATOM 871 C CA . ARG A 1 107 ? 8.310 -4.902 -13.403 1.00 96.56 107 ARG A CA 1
ATOM 872 C C . ARG A 1 107 ? 9.271 -4.283 -12.398 1.00 96.56 107 ARG A C 1
ATOM 874 O O . ARG A 1 107 ? 10.398 -3.997 -12.778 1.00 96.56 107 ARG A O 1
ATOM 881 N N . LEU A 1 108 ? 8.887 -4.098 -11.134 1.00 97.69 108 LEU A N 1
ATOM 882 C CA . LEU A 1 108 ? 9.825 -3.676 -10.084 1.00 97.69 108 LEU A CA 1
ATOM 883 C C . LEU A 1 108 ? 10.944 -4.713 -9.883 1.00 97.69 108 LEU A C 1
ATOM 885 O O . LEU A 1 108 ? 12.095 -4.323 -9.693 1.00 97.69 108 LEU A O 1
ATOM 889 N N . SER A 1 109 ? 10.630 -6.008 -9.979 1.00 96.69 109 SER A N 1
ATOM 890 C CA . SER A 1 109 ? 11.617 -7.095 -9.960 1.00 96.69 109 SER A CA 1
ATOM 891 C C . SER A 1 109 ? 12.561 -7.039 -11.173 1.00 96.69 109 SER A C 1
ATOM 893 O O . SER A 1 109 ? 13.778 -6.982 -10.999 1.00 96.69 109 SER A O 1
ATOM 895 N N . ASP A 1 110 ? 12.021 -6.980 -12.392 1.00 96.25 110 ASP A N 1
ATOM 896 C CA . ASP A 1 110 ? 12.785 -7.051 -13.647 1.00 96.25 110 ASP A CA 1
ATOM 897 C C . ASP A 1 110 ? 13.610 -5.796 -13.914 1.00 96.25 110 ASP A C 1
ATOM 899 O O . ASP A 1 110 ? 14.756 -5.871 -14.355 1.00 96.25 110 ASP A O 1
ATOM 903 N N . THR A 1 111 ? 13.051 -4.621 -13.619 1.00 96.62 111 THR A N 1
ATOM 904 C CA . THR A 1 111 ? 13.741 -3.335 -13.810 1.00 96.62 111 THR A CA 1
ATOM 905 C C . THR A 1 111 ? 15.026 -3.228 -13.005 1.00 96.62 111 THR A C 1
ATOM 907 O O . THR A 1 111 ? 15.920 -2.467 -13.377 1.00 96.62 111 THR A O 1
ATOM 910 N N . LYS A 1 112 ? 15.173 -4.029 -11.946 1.00 95.44 112 LYS A N 1
ATOM 911 C CA . LYS A 1 112 ? 16.427 -4.141 -11.203 1.00 95.44 112 LYS A CA 1
ATOM 912 C C . LYS A 1 112 ? 17.591 -4.611 -12.078 1.00 95.44 112 LYS A C 1
ATOM 914 O O . LYS A 1 112 ? 18.723 -4.197 -11.850 1.00 95.44 112 LYS A O 1
ATOM 919 N N . LEU A 1 113 ? 17.324 -5.431 -13.096 1.00 95.69 113 LEU A N 1
ATOM 920 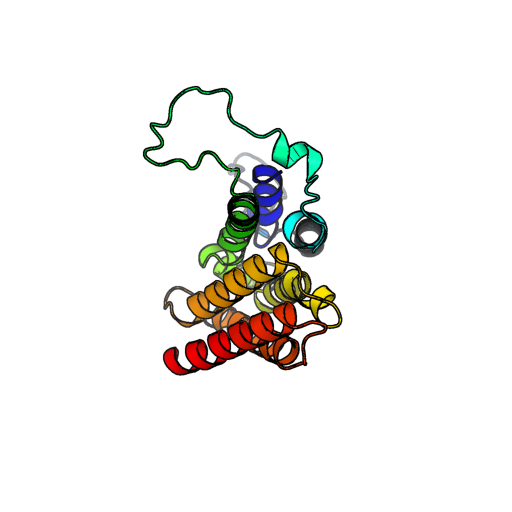C CA . LEU A 1 113 ? 18.342 -5.946 -14.017 1.00 95.69 113 LEU A CA 1
ATOM 921 C C . LEU A 1 113 ? 18.918 -4.868 -14.944 1.00 95.69 113 LEU A C 1
ATOM 923 O O . LEU A 1 113 ? 19.992 -5.068 -15.502 1.00 95.69 113 LEU A O 1
ATOM 927 N N . TYR A 1 114 ? 18.226 -3.738 -15.104 1.00 94.56 114 TYR A N 1
ATOM 928 C CA . TYR A 1 114 ? 18.628 -2.664 -16.013 1.00 94.56 114 TYR A CA 1
ATOM 929 C C . TYR A 1 114 ? 18.541 -1.267 -15.377 1.00 94.56 114 TYR A C 1
ATOM 931 O O . TYR A 1 114 ? 18.340 -0.273 -16.068 1.00 94.56 114 TYR A O 1
ATOM 939 N N . GLY A 1 115 ? 18.740 -1.176 -14.055 1.00 93.06 115 GLY A N 1
ATOM 940 C CA . GLY A 1 115 ? 19.073 0.091 -13.388 1.00 93.06 115 GLY A CA 1
ATOM 941 C C . GLY A 1 115 ? 18.058 0.636 -12.382 1.00 93.06 115 GLY A C 1
ATOM 942 O O . GLY A 1 115 ? 18.292 1.704 -11.819 1.00 93.06 115 GLY A O 1
ATOM 943 N N . ASN A 1 116 ? 16.952 -0.063 -12.104 1.00 96.19 116 ASN A N 1
ATOM 944 C CA . ASN A 1 116 ? 16.051 0.339 -11.022 1.00 96.19 116 ASN A CA 1
ATOM 945 C C . ASN A 1 116 ? 16.588 -0.085 -9.647 1.00 96.19 116 ASN A C 1
ATOM 947 O O . ASN A 1 116 ? 16.883 -1.257 -9.418 1.00 96.19 116 ASN A O 1
ATOM 951 N N . ASN A 1 117 ? 16.616 0.854 -8.703 1.00 96.25 117 ASN A N 1
ATOM 952 C CA . ASN A 1 117 ? 17.003 0.605 -7.314 1.00 96.25 117 ASN A CA 1
ATOM 953 C C . ASN A 1 117 ? 15.816 0.631 -6.343 1.00 96.25 117 ASN A C 1
ATOM 955 O O . ASN A 1 117 ? 16.036 0.595 -5.141 1.00 96.25 117 ASN A O 1
ATOM 959 N N . TYR A 1 118 ? 14.576 0.699 -6.837 1.00 97.56 118 TYR A N 1
ATOM 960 C CA . TYR A 1 118 ? 13.376 0.590 -6.012 1.00 97.56 118 TYR A CA 1
ATOM 961 C C . TYR A 1 118 ? 12.732 -0.783 -6.198 1.00 97.56 118 TYR A C 1
ATOM 963 O O . TYR A 1 118 ? 12.016 -1.025 -7.168 1.00 97.56 118 TYR A O 1
ATOM 971 N N . SER A 1 119 ? 13.044 -1.705 -5.292 1.00 97.38 119 SER A N 1
ATOM 972 C CA . SER A 1 119 ? 12.589 -3.100 -5.337 1.00 97.38 119 SER A CA 1
ATOM 973 C C . SER A 1 119 ? 11.152 -3.287 -4.817 1.00 97.38 119 SER A C 1
ATOM 975 O O . SER A 1 119 ? 10.649 -2.425 -4.088 1.00 97.38 119 SER A O 1
ATOM 977 N N . PRO A 1 120 ? 10.490 -4.437 -5.089 1.00 98.06 120 PRO A N 1
ATOM 978 C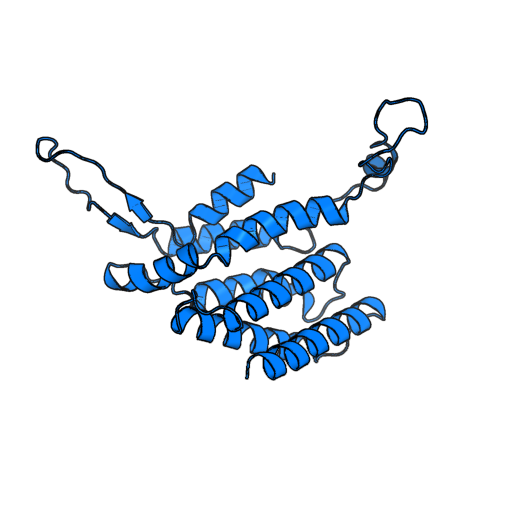 CA . PRO A 1 120 ? 9.195 -4.762 -4.478 1.00 98.06 120 PRO A CA 1
ATOM 979 C C . PRO A 1 120 ? 9.213 -4.671 -2.943 1.00 98.06 120 PRO A C 1
ATOM 981 O O . PRO A 1 120 ? 8.272 -4.157 -2.341 1.00 98.06 120 PRO A O 1
ATOM 984 N N . SER A 1 121 ? 10.308 -5.105 -2.307 1.00 98.19 121 SER A N 1
ATOM 985 C CA . SER A 1 121 ? 10.496 -5.034 -0.852 1.00 98.19 121 SER A CA 1
ATOM 986 C C . SER A 1 121 ? 10.521 -3.601 -0.322 1.00 98.19 121 SER A C 1
ATOM 988 O O . SER A 1 121 ? 9.871 -3.311 0.683 1.00 98.19 121 SER A O 1
ATOM 990 N N . GLU A 1 122 ? 11.246 -2.696 -0.983 1.00 98.38 122 GLU A N 1
ATOM 991 C CA . GLU A 1 122 ? 11.294 -1.281 -0.591 1.00 98.38 122 GLU A CA 1
ATOM 992 C C . GLU A 1 122 ? 9.948 -0.599 -0.828 1.00 98.38 122 GLU A C 1
ATOM 994 O O . GLU A 1 122 ? 9.427 0.062 0.069 1.00 98.38 122 GLU A O 1
ATOM 999 N N . MET A 1 123 ? 9.336 -0.838 -1.991 1.00 98.62 123 MET A N 1
ATOM 1000 C CA . MET A 1 123 ? 8.041 -0.263 -2.346 1.00 98.62 123 MET A CA 1
ATOM 1001 C C . MET A 1 123 ? 6.940 -0.681 -1.364 1.00 98.62 123 MET A C 1
ATOM 1003 O O . MET A 1 123 ? 6.221 0.175 -0.844 1.00 98.62 123 MET A O 1
ATOM 1007 N N . LEU A 1 124 ? 6.827 -1.976 -1.040 1.00 98.81 124 LEU A N 1
ATOM 1008 C CA . LEU A 1 124 ? 5.823 -2.456 -0.084 1.00 98.81 124 LEU A CA 1
ATOM 1009 C C . LEU A 1 124 ? 6.122 -2.031 1.358 1.00 98.81 124 LEU A C 1
ATOM 1011 O O . LEU A 1 124 ? 5.185 -1.825 2.135 1.00 98.81 124 LEU A O 1
ATOM 1015 N N . THR A 1 125 ? 7.392 -1.838 1.721 1.00 98.75 125 THR A N 1
ATOM 1016 C CA . THR A 1 125 ? 7.762 -1.264 3.023 1.00 98.75 125 THR A CA 1
ATOM 1017 C C . THR A 1 125 ? 7.275 0.179 3.134 1.00 98.75 125 THR A C 1
ATOM 1019 O O . THR A 1 125 ? 6.577 0.515 4.095 1.00 98.75 125 THR A O 1
ATOM 1022 N N . ASP A 1 126 ? 7.566 1.017 2.139 1.00 98.81 126 ASP A N 1
ATOM 1023 C CA . ASP A 1 126 ? 7.135 2.417 2.128 1.00 98.81 126 ASP A CA 1
ATOM 1024 C C . ASP A 1 126 ? 5.606 2.538 2.084 1.00 98.81 126 ASP A C 1
ATOM 1026 O O . ASP A 1 126 ? 5.022 3.315 2.844 1.00 98.81 126 ASP A O 1
ATOM 1030 N N . LEU A 1 127 ? 4.938 1.710 1.272 1.00 98.88 127 LEU A N 1
ATOM 1031 C CA . LEU A 1 127 ? 3.477 1.658 1.198 1.00 98.88 127 LEU A CA 1
ATOM 1032 C C . LEU A 1 127 ? 2.854 1.240 2.538 1.00 98.88 127 LEU A C 1
ATOM 1034 O O . LEU A 1 127 ? 1.886 1.847 3.001 1.00 98.88 127 LEU A O 1
ATOM 1038 N N . THR A 1 128 ? 3.423 0.228 3.196 1.00 98.88 128 THR A N 1
ATOM 1039 C CA . THR A 1 128 ? 2.969 -0.218 4.519 1.00 98.88 128 THR A CA 1
ATOM 1040 C C . THR A 1 128 ? 3.144 0.884 5.557 1.00 98.88 128 THR A C 1
ATOM 1042 O O . THR A 1 128 ? 2.216 1.160 6.322 1.00 98.88 128 THR A O 1
ATOM 1045 N N . ASN A 1 129 ? 4.286 1.573 5.546 1.00 98.69 129 ASN A N 1
ATOM 1046 C CA . ASN A 1 129 ? 4.538 2.709 6.427 1.00 98.69 129 ASN A CA 1
ATOM 1047 C C . ASN A 1 129 ? 3.531 3.841 6.180 1.00 98.69 129 ASN A C 1
ATOM 1049 O O . ASN A 1 129 ? 2.952 4.363 7.134 1.00 98.69 129 ASN A O 1
ATOM 1053 N N . ALA A 1 130 ? 3.237 4.161 4.918 1.00 98.62 130 ALA A N 1
ATOM 1054 C CA . ALA A 1 130 ? 2.248 5.173 4.560 1.00 98.62 130 ALA A CA 1
ATOM 1055 C C . ALA A 1 130 ? 0.838 4.862 5.108 1.00 98.62 130 ALA A C 1
ATOM 1057 O O . ALA A 1 130 ? 0.086 5.777 5.460 1.00 98.62 130 ALA A O 1
ATOM 1058 N N . ILE A 1 131 ? 0.480 3.579 5.227 1.00 98.75 131 ILE A N 1
ATOM 1059 C CA . ILE A 1 131 ? -0.864 3.117 5.619 1.00 98.75 131 ILE A CA 1
ATOM 1060 C C . ILE A 1 131 ? -0.995 2.787 7.116 1.00 98.75 131 ILE A C 1
ATOM 1062 O O . ILE A 1 131 ? -2.108 2.827 7.645 1.00 98.75 131 ILE A O 1
ATOM 1066 N N . PHE A 1 132 ? 0.097 2.489 7.825 1.00 98.44 132 PHE A N 1
ATOM 1067 C CA . PHE A 1 132 ? 0.027 2.033 9.222 1.00 98.44 132 PHE A CA 1
ATOM 1068 C C . PHE A 1 132 ? 0.825 2.866 10.227 1.00 98.44 132 PHE A C 1
ATOM 1070 O O . PHE A 1 132 ? 0.462 2.880 11.403 1.00 98.44 132 PHE A O 1
ATOM 1077 N N . LEU A 1 133 ? 1.888 3.564 9.814 1.00 96.69 133 LEU A N 1
ATOM 1078 C CA . LEU A 1 133 ? 2.861 4.111 10.766 1.00 96.69 133 LEU A CA 1
ATOM 1079 C C . LEU A 1 133 ? 2.272 5.202 11.677 1.00 96.69 133 LEU A C 1
ATOM 1081 O O . LEU A 1 133 ? 2.453 5.149 12.893 1.00 96.69 133 LEU A O 1
ATOM 1085 N N . GLU A 1 134 ? 1.513 6.150 11.114 1.00 96.12 134 GLU A N 1
ATOM 1086 C CA . GLU A 1 134 ? 0.861 7.234 11.879 1.00 96.12 134 GLU A CA 1
ATOM 1087 C C . GLU A 1 134 ? -0.185 6.698 12.878 1.00 96.12 134 GLU A C 1
ATOM 1089 O O . GLU A 1 134 ? -0.404 7.290 13.937 1.00 96.12 134 GLU A O 1
ATOM 1094 N N . ASP A 1 135 ? -0.768 5.529 12.592 1.00 96.00 135 ASP A N 1
ATOM 1095 C CA . ASP A 1 135 ? -1.811 4.910 13.414 1.00 96.00 135 ASP A CA 1
ATOM 1096 C C . ASP A 1 135 ? -1.262 3.987 14.510 1.00 96.00 135 ASP A C 1
ATOM 1098 O O . ASP A 1 135 ? -2.021 3.461 15.326 1.00 96.00 135 ASP A O 1
ATOM 1102 N N . GLN A 1 136 ? 0.054 3.755 14.557 1.00 94.31 136 GLN A N 1
ATOM 1103 C CA . GLN A 1 136 ? 0.659 2.814 15.502 1.00 94.31 136 GLN A CA 1
ATOM 1104 C C . GLN A 1 136 ? 0.399 3.216 16.962 1.00 94.31 136 GLN A C 1
ATOM 1106 O O . GLN A 1 136 ? 0.145 2.360 17.816 1.00 94.31 136 GLN A O 1
ATOM 1111 N N . ASN A 1 137 ? 0.439 4.517 17.248 1.00 91.94 137 ASN A N 1
ATOM 1112 C CA . ASN A 1 137 ? 0.331 5.062 18.602 1.00 91.94 137 ASN A CA 1
ATOM 1113 C C . ASN A 1 137 ? -0.882 5.992 18.785 1.00 91.94 137 ASN A C 1
ATOM 1115 O O . ASN A 1 137 ? -0.992 6.643 19.824 1.00 91.94 137 ASN A O 1
ATOM 1119 N N . THR A 1 138 ? -1.787 6.048 17.808 1.00 94.00 138 THR A N 1
ATOM 1120 C CA . THR A 1 138 ? -2.961 6.934 17.786 1.00 94.00 138 THR A CA 1
ATOM 1121 C C . THR A 1 138 ? -4.250 6.128 17.565 1.00 94.00 138 THR A C 1
ATOM 1123 O O . THR A 1 138 ? -4.213 4.906 17.398 1.00 94.00 138 THR A O 1
ATOM 1126 N N . SER A 1 139 ? -5.404 6.794 17.642 1.00 96.44 139 SER A N 1
ATOM 1127 C CA . SER A 1 139 ? -6.696 6.199 17.284 1.00 96.44 139 SER A CA 1
ATOM 1128 C C . SER A 1 139 ? -6.828 6.070 15.767 1.00 96.44 139 SER A C 1
ATOM 1130 O O . SER A 1 139 ? -6.648 7.049 15.043 1.00 96.44 139 SER A O 1
ATOM 1132 N N . VAL A 1 140 ? -7.199 4.883 15.284 1.00 97.56 140 VAL A N 1
ATOM 1133 C CA . VAL A 1 140 ? -7.386 4.622 13.851 1.00 97.56 140 VAL A CA 1
ATOM 1134 C C . VAL A 1 140 ? -8.765 5.138 13.439 1.00 97.56 140 VAL A C 1
ATOM 1136 O O . VAL A 1 140 ? -9.793 4.580 13.833 1.00 97.56 140 VAL A O 1
ATOM 1139 N N . ASN A 1 141 ? -8.813 6.190 12.621 1.00 96.31 141 ASN A N 1
ATOM 1140 C CA . ASN A 1 141 ? -10.085 6.744 12.152 1.00 96.31 141 ASN A CA 1
ATOM 1141 C C . ASN A 1 141 ? -10.801 5.812 11.149 1.00 96.31 141 ASN A C 1
ATOM 1143 O O . ASN A 1 141 ? -10.186 4.952 10.523 1.00 96.31 141 ASN A O 1
ATOM 1147 N N . SER A 1 142 ? -12.107 6.001 10.948 1.00 96.25 142 SER A N 1
ATOM 1148 C CA . SER A 1 142 ? -12.935 5.102 10.120 1.00 96.25 142 SER A CA 1
ATOM 1149 C C . SER A 1 142 ? -12.539 5.040 8.636 1.00 96.25 142 SER A C 1
ATOM 1151 O O . SER A 1 142 ? -12.808 4.040 7.967 1.00 96.25 142 SER A O 1
ATOM 1153 N N . ILE A 1 143 ? -11.877 6.069 8.099 1.00 96.75 143 ILE A N 1
ATOM 1154 C CA . ILE A 1 143 ? -11.312 6.029 6.740 1.00 96.75 143 ILE A CA 1
ATOM 1155 C C . ILE A 1 143 ? -10.104 5.083 6.719 1.00 96.75 143 ILE A C 1
ATOM 1157 O O . ILE A 1 143 ? -10.028 4.195 5.869 1.00 96.75 143 ILE A O 1
ATOM 1161 N N . ARG A 1 144 ? -9.191 5.228 7.687 1.00 97.69 144 ARG A N 1
ATOM 1162 C CA . ARG A 1 144 ? -7.985 4.400 7.823 1.00 97.69 144 ARG A CA 1
ATOM 1163 C C . ARG A 1 144 ? -8.315 2.949 8.154 1.00 97.69 144 ARG A C 1
ATOM 1165 O O . ARG A 1 144 ? -7.666 2.070 7.603 1.00 97.69 144 ARG A O 1
ATOM 1172 N N . GLN A 1 145 ? -9.356 2.683 8.947 1.00 98.19 145 GLN A N 1
ATOM 1173 C CA . GLN A 1 145 ? -9.811 1.313 9.215 1.00 98.19 145 GLN A CA 1
ATOM 1174 C C . GLN A 1 145 ? -10.147 0.576 7.907 1.00 98.19 145 GLN A C 1
ATOM 1176 O O . GLN A 1 145 ? -9.591 -0.484 7.619 1.00 98.19 145 GLN A O 1
ATOM 1181 N N . ASN A 1 146 ? -10.968 1.195 7.050 1.00 98.38 146 ASN A N 1
ATOM 1182 C CA . ASN A 1 146 ? -11.326 0.638 5.744 1.00 98.38 146 ASN A CA 1
ATOM 1183 C C . ASN A 1 146 ? -10.105 0.438 4.830 1.00 98.38 146 ASN A C 1
ATOM 1185 O O . ASN A 1 146 ? -9.970 -0.614 4.201 1.00 98.38 146 ASN A O 1
ATOM 1189 N N . LEU A 1 147 ? -9.211 1.431 4.769 1.00 98.75 147 LEU A N 1
ATOM 1190 C CA . LEU A 1 147 ? -7.984 1.372 3.973 1.00 98.75 147 LEU A CA 1
ATOM 1191 C C . LEU A 1 147 ? -7.066 0.224 4.415 1.00 98.75 147 LEU A C 1
ATOM 1193 O O . LEU A 1 147 ? -6.633 -0.573 3.585 1.00 98.75 147 LEU A O 1
ATOM 1197 N N . GLN A 1 148 ? -6.791 0.128 5.716 1.00 98.81 148 GLN A N 1
ATOM 1198 C CA . GLN A 1 148 ? -5.911 -0.884 6.300 1.00 98.81 148 GLN A CA 1
ATOM 1199 C C . GLN A 1 148 ? -6.442 -2.296 6.059 1.00 98.81 148 GLN A C 1
ATOM 1201 O O . GLN A 1 148 ? -5.699 -3.159 5.594 1.00 98.81 148 GLN A O 1
ATOM 1206 N N . THR A 1 149 ? -7.736 -2.531 6.301 1.00 98.75 149 THR A N 1
ATOM 1207 C CA .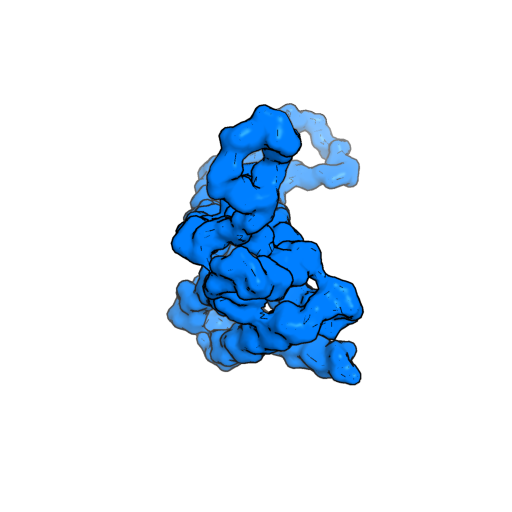 THR A 1 149 ? -8.358 -3.834 6.032 1.00 98.75 149 THR A CA 1
ATOM 1208 C C . THR A 1 149 ? -8.315 -4.181 4.545 1.00 98.75 149 THR A C 1
ATOM 1210 O O . THR A 1 149 ? -8.030 -5.327 4.192 1.00 98.75 149 THR A O 1
ATOM 1213 N N . PHE A 1 150 ? -8.574 -3.214 3.656 1.00 98.75 150 PHE A N 1
ATOM 1214 C CA . PHE A 1 150 ? -8.480 -3.435 2.212 1.00 98.75 150 PHE A CA 1
ATOM 1215 C C . PHE A 1 150 ? -7.053 -3.797 1.787 1.00 98.75 150 PHE A C 1
ATOM 1217 O O . PHE A 1 150 ? -6.869 -4.748 1.029 1.00 98.75 150 PHE A O 1
ATOM 1224 N N . TYR A 1 151 ? -6.050 -3.082 2.298 1.00 98.88 151 TYR A N 1
ATOM 1225 C CA . TYR A 1 151 ? -4.645 -3.332 1.991 1.00 98.88 151 TYR A CA 1
ATOM 1226 C C . TYR A 1 151 ? -4.177 -4.709 2.485 1.00 98.88 151 TYR A C 1
ATOM 1228 O O . TYR A 1 151 ? -3.621 -5.473 1.701 1.00 98.88 151 TYR A O 1
ATOM 1236 N N . VAL A 1 152 ? -4.492 -5.088 3.728 1.00 98.88 152 VAL A N 1
ATOM 1237 C CA . VAL A 1 152 ? -4.143 -6.411 4.284 1.00 98.88 152 VAL A CA 1
ATOM 1238 C C . VAL A 1 152 ? -4.743 -7.547 3.458 1.00 98.88 152 VAL A C 1
ATOM 1240 O O . VAL A 1 152 ? -4.051 -8.506 3.132 1.00 98.88 152 VAL A O 1
ATOM 1243 N N . ARG A 1 153 ? -6.009 -7.423 3.041 1.00 98.50 153 ARG A N 1
ATOM 1244 C CA . ARG A 1 153 ? -6.638 -8.413 2.153 1.00 98.50 153 ARG A CA 1
ATOM 1245 C C . ARG A 1 153 ? -5.932 -8.519 0.801 1.00 98.50 153 ARG A C 1
ATOM 1247 O O . ARG A 1 153 ? -5.855 -9.611 0.255 1.00 98.50 153 ARG A O 1
ATOM 1254 N N . ARG A 1 154 ? -5.415 -7.411 0.261 1.00 98.31 154 ARG A N 1
ATOM 1255 C CA . ARG A 1 154 ? -4.636 -7.417 -0.987 1.00 98.31 154 ARG A CA 1
ATOM 1256 C C . ARG A 1 154 ? -3.270 -8.070 -0.812 1.00 98.31 154 ARG A C 1
ATOM 1258 O O . ARG A 1 154 ? -2.880 -8.830 -1.683 1.00 98.31 154 ARG A O 1
ATOM 1265 N N . LEU A 1 155 ? -2.588 -7.839 0.307 1.00 98.62 155 LEU A N 1
ATOM 1266 C CA . LEU A 1 155 ? -1.335 -8.534 0.614 1.00 98.62 155 LEU A CA 1
ATOM 1267 C C . LEU A 1 155 ? -1.541 -10.049 0.744 1.00 98.62 155 LEU A C 1
ATOM 1269 O O . LEU A 1 155 ? -0.770 -10.817 0.186 1.00 98.62 155 LEU A O 1
ATOM 1273 N N . LEU A 1 156 ? -2.611 -10.484 1.415 1.00 98.38 156 LEU A N 1
ATOM 1274 C CA . LEU A 1 156 ? -2.975 -11.905 1.476 1.00 98.38 156 LEU A CA 1
ATOM 1275 C C . LEU A 1 156 ? -3.292 -12.477 0.088 1.00 98.38 156 LEU A C 1
ATOM 1277 O O . LEU A 1 156 ? -2.910 -13.601 -0.209 1.00 98.38 156 LEU A O 1
ATOM 1281 N N . MET A 1 157 ? -3.945 -11.689 -0.771 1.00 96.50 157 MET A N 1
ATOM 1282 C CA . MET A 1 157 ? -4.230 -12.073 -2.155 1.00 96.50 157 MET A CA 1
ATOM 1283 C C . MET A 1 157 ? -2.946 -12.308 -2.967 1.00 96.50 157 MET A C 1
ATOM 1285 O O . MET A 1 157 ? -2.916 -13.237 -3.767 1.00 96.50 157 MET A O 1
ATOM 1289 N N . ILE A 1 158 ? -1.897 -11.503 -2.742 1.00 97.50 158 ILE A N 1
ATOM 1290 C CA . ILE A 1 158 ? -0.578 -11.703 -3.369 1.00 97.50 158 ILE A CA 1
ATOM 1291 C C . ILE A 1 158 ? -0.004 -13.076 -2.998 1.00 97.50 158 ILE A C 1
ATOM 1293 O O . ILE A 1 158 ? 0.527 -13.755 -3.863 1.00 97.50 158 ILE A O 1
ATOM 1297 N N . LEU A 1 159 ? -0.151 -13.511 -1.741 1.00 96.69 159 LEU A N 1
ATOM 1298 C CA . LEU A 1 159 ? 0.354 -14.816 -1.290 1.00 96.69 159 LEU A CA 1
ATOM 1299 C C . LEU A 1 159 ? -0.469 -16.007 -1.796 1.00 96.69 159 LEU A C 1
ATOM 1301 O O . LEU A 1 159 ? 0.044 -17.115 -1.855 1.00 96.69 159 LEU A O 1
ATOM 1305 N N . SER A 1 160 ? -1.749 -15.801 -2.114 1.00 94.00 160 SER A N 1
ATOM 1306 C CA . SER A 1 160 ? -2.654 -16.884 -2.521 1.00 94.00 160 SER A CA 1
ATOM 1307 C C . SER A 1 160 ? -2.707 -17.141 -4.029 1.00 94.00 160 SER A C 1
ATOM 1309 O O . SER A 1 160 ? -3.426 -18.041 -4.455 1.00 94.00 160 SER A O 1
ATOM 1311 N N . LEU A 1 161 ? -2.063 -16.302 -4.844 1.00 93.50 161 LEU A N 1
ATOM 1312 C CA . LEU A 1 161 ? -2.165 -16.347 -6.303 1.00 93.50 161 LEU A CA 1
ATOM 1313 C C . LEU A 1 161 ? -0.802 -16.671 -6.912 1.00 93.50 161 LEU A C 1
ATOM 1315 O O . LEU A 1 161 ? 0.208 -16.081 -6.548 1.00 93.50 161 LEU A O 1
ATOM 1319 N N . ASP A 1 162 ? -0.806 -17.590 -7.869 1.00 89.62 162 ASP A N 1
ATOM 1320 C CA . ASP A 1 162 ? 0.372 -18.183 -8.508 1.00 89.62 162 ASP A CA 1
ATOM 1321 C C . ASP A 1 162 ? 1.046 -17.280 -9.554 1.00 89.62 162 ASP A C 1
ATOM 1323 O O . ASP A 1 162 ? 2.181 -17.528 -9.949 1.00 89.62 162 ASP A O 1
ATOM 1327 N N . TYR A 1 163 ? 0.371 -16.218 -9.997 1.00 92.06 163 TYR A N 1
ATOM 1328 C CA . TYR A 1 163 ? 0.917 -15.274 -10.973 1.00 92.06 163 TYR A CA 1
ATOM 1329 C C . TYR A 1 163 ? 1.761 -14.151 -10.354 1.00 92.06 163 TYR A C 1
ATOM 1331 O O .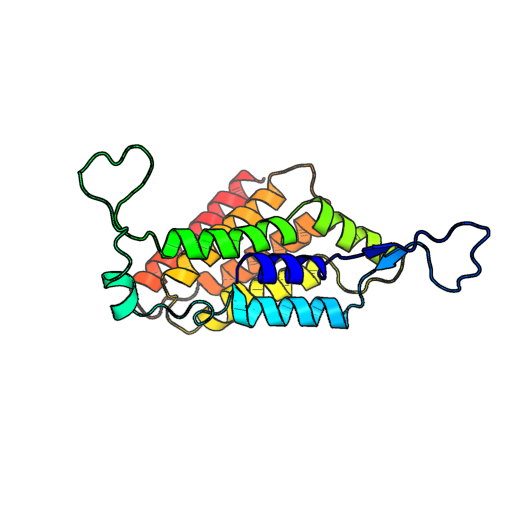 TYR A 1 163 ? 2.086 -13.205 -11.058 1.00 92.06 163 TYR A O 1
ATOM 1339 N N . TYR A 1 164 ? 2.084 -14.168 -9.062 1.00 96.25 164 TYR A N 1
ATOM 1340 C CA . TYR A 1 164 ? 3.050 -13.220 -8.491 1.00 96.25 164 TYR A CA 1
ATOM 1341 C C . TYR A 1 164 ? 4.446 -13.855 -8.454 1.00 96.25 164 TYR A C 1
ATOM 1343 O O . TYR A 1 164 ? 4.568 -15.046 -8.188 1.00 96.25 164 TYR A O 1
ATOM 1351 N N . ASP A 1 165 ? 5.516 -13.083 -8.699 1.00 94.69 165 ASP A N 1
ATOM 1352 C CA . ASP A 1 165 ? 6.870 -13.601 -8.457 1.00 94.69 165 ASP A CA 1
ATOM 1353 C C . ASP A 1 165 ? 7.143 -13.823 -6.959 1.00 94.69 165 ASP A C 1
ATOM 1355 O O . ASP A 1 165 ? 6.594 -13.151 -6.080 1.00 94.69 165 ASP A O 1
ATOM 1359 N N . GLU A 1 166 ? 8.068 -14.740 -6.676 1.00 95.81 166 GLU A N 1
ATOM 1360 C CA . GLU A 1 166 ? 8.486 -15.084 -5.313 1.00 95.81 166 GLU A CA 1
ATOM 1361 C C . GLU A 1 166 ? 9.111 -13.899 -4.555 1.00 95.81 166 GLU A C 1
ATOM 1363 O O . GLU A 1 166 ? 9.039 -13.829 -3.327 1.00 95.81 166 GLU A O 1
ATOM 1368 N N . ILE A 1 167 ? 9.699 -12.927 -5.265 1.00 97.25 167 ILE A N 1
ATOM 1369 C CA . ILE A 1 167 ? 10.284 -11.717 -4.661 1.00 97.25 167 ILE A CA 1
ATOM 1370 C C . ILE A 1 167 ? 9.163 -10.855 -4.057 1.00 97.25 167 ILE A C 1
ATOM 1372 O O . ILE A 1 167 ? 9.268 -10.354 -2.935 1.00 97.25 167 ILE A O 1
ATOM 1376 N N . SER A 1 168 ? 8.063 -10.729 -4.785 1.00 97.75 168 SER A N 1
ATOM 1377 C CA . SER A 1 168 ? 6.864 -9.977 -4.449 1.00 97.75 168 SER A CA 1
ATOM 1378 C C . SER A 1 168 ? 6.051 -10.687 -3.376 1.00 97.75 168 SER A C 1
ATOM 1380 O O . SER A 1 168 ? 5.590 -10.034 -2.437 1.00 97.75 168 SER A O 1
ATOM 1382 N N . ALA A 1 169 ? 5.941 -12.017 -3.452 1.00 97.50 169 ALA A N 1
ATOM 1383 C CA . ALA A 1 169 ? 5.355 -12.831 -2.394 1.00 97.50 169 ALA A CA 1
ATOM 1384 C C . ALA A 1 169 ? 6.136 -12.673 -1.077 1.00 97.50 169 ALA A C 1
ATOM 1386 O O . ALA A 1 169 ? 5.549 -12.360 -0.037 1.00 97.50 169 ALA A O 1
ATOM 1387 N N . ALA A 1 170 ? 7.471 -12.761 -1.111 1.00 98.06 170 ALA A N 1
ATOM 1388 C CA . ALA A 1 170 ? 8.311 -12.545 0.066 1.00 98.06 170 ALA A CA 1
ATOM 1389 C C . ALA A 1 170 ? 8.153 -11.127 0.653 1.00 98.06 170 ALA A C 1
ATOM 1391 O O . ALA A 1 170 ? 8.042 -10.960 1.874 1.00 98.06 170 ALA A O 1
ATOM 1392 N N . ALA A 1 171 ? 8.087 -10.101 -0.200 1.00 98.50 171 ALA A N 1
ATOM 1393 C CA . ALA A 1 171 ? 7.867 -8.716 0.214 1.00 98.50 171 ALA A CA 1
ATOM 1394 C C . ALA A 1 171 ? 6.470 -8.496 0.838 1.00 98.50 171 ALA A C 1
ATOM 1396 O O . ALA A 1 171 ? 6.338 -7.811 1.864 1.00 98.50 171 ALA A O 1
ATOM 1397 N N . ALA A 1 172 ? 5.427 -9.113 0.277 1.00 98.56 172 ALA A N 1
ATOM 1398 C CA . ALA A 1 172 ? 4.072 -9.072 0.823 1.00 98.56 172 ALA A CA 1
ATOM 1399 C C . ALA A 1 172 ? 3.981 -9.793 2.176 1.00 98.56 172 ALA A C 1
ATOM 1401 O O . ALA A 1 172 ? 3.404 -9.256 3.126 1.00 98.56 172 ALA A O 1
ATOM 1402 N N . TYR A 1 173 ? 4.619 -10.961 2.302 1.00 98.44 173 TYR A N 1
ATOM 1403 C CA . TYR A 1 173 ? 4.724 -11.690 3.564 1.00 98.44 173 TYR A CA 1
ATOM 1404 C C . TYR A 1 173 ? 5.417 -10.852 4.646 1.00 98.44 173 TYR A C 1
ATOM 1406 O O . TYR A 1 173 ? 4.911 -10.731 5.765 1.00 98.44 173 TYR A O 1
ATOM 1414 N N . ASN A 1 174 ? 6.541 -10.206 4.315 1.00 98.62 174 ASN A N 1
ATOM 1415 C CA . ASN A 1 174 ? 7.235 -9.319 5.248 1.00 98.62 174 ASN A CA 1
ATOM 1416 C C . ASN A 1 174 ? 6.341 -8.152 5.701 1.00 98.62 174 ASN A C 1
ATOM 1418 O O . ASN A 1 174 ? 6.266 -7.851 6.895 1.00 98.62 174 ASN A O 1
ATOM 1422 N N . SER A 1 175 ? 5.604 -7.550 4.765 1.00 98.81 175 SER A N 1
ATOM 1423 C CA . SER A 1 175 ? 4.653 -6.471 5.050 1.00 98.81 175 SER A CA 1
ATOM 1424 C C . SER A 1 175 ? 3.555 -6.921 6.016 1.00 98.81 175 SER A C 1
ATOM 1426 O O . SER A 1 175 ? 3.302 -6.240 7.009 1.00 98.81 175 SER A O 1
ATOM 1428 N N . LEU A 1 176 ? 2.967 -8.105 5.803 1.00 98.75 176 LEU A N 1
ATOM 1429 C CA . LEU A 1 176 ? 1.978 -8.696 6.714 1.00 98.75 176 LEU A CA 1
ATOM 1430 C C . LEU A 1 176 ? 2.548 -8.894 8.124 1.00 98.75 176 LEU A C 1
ATOM 1432 O O . LEU A 1 176 ? 1.905 -8.508 9.098 1.00 98.75 176 LEU A O 1
ATOM 1436 N N . ARG A 1 177 ? 3.778 -9.409 8.252 1.00 98.38 177 ARG A N 1
ATOM 1437 C CA . ARG A 1 177 ? 4.447 -9.573 9.557 1.00 98.38 177 ARG A CA 1
ATOM 1438 C C . ARG A 1 177 ? 4.745 -8.245 10.248 1.00 98.38 177 ARG A C 1
ATOM 1440 O O . ARG A 1 177 ? 4.675 -8.158 11.474 1.00 98.38 177 ARG A O 1
ATOM 1447 N N . ASN A 1 178 ? 5.066 -7.196 9.498 1.00 98.31 178 ASN A N 1
ATOM 1448 C CA . ASN A 1 178 ? 5.260 -5.865 10.072 1.00 98.31 178 ASN A CA 1
ATOM 1449 C C . ASN A 1 178 ? 3.935 -5.258 10.547 1.00 98.31 178 ASN A C 1
ATOM 1451 O O . ASN A 1 178 ? 3.877 -4.713 11.649 1.00 98.31 178 ASN A O 1
ATOM 1455 N N . ILE A 1 179 ? 2.859 -5.421 9.772 1.00 98.69 179 ILE A N 1
ATOM 1456 C CA . ILE A 1 179 ? 1.510 -4.997 10.166 1.00 98.69 179 ILE A CA 1
ATOM 1457 C C . ILE A 1 179 ? 1.063 -5.740 11.427 1.00 98.69 179 ILE A C 1
ATOM 1459 O O . ILE A 1 179 ? 0.576 -5.108 12.362 1.00 98.69 179 ILE A O 1
ATOM 1463 N N . GLU A 1 180 ? 1.286 -7.053 11.496 1.00 98.19 180 GLU A N 1
ATOM 1464 C CA . GLU A 1 180 ? 0.965 -7.890 12.656 1.00 98.19 180 GLU A CA 1
ATOM 1465 C C . GLU A 1 180 ? 1.580 -7.325 13.952 1.00 98.19 180 GLU A C 1
ATOM 1467 O O . GLU A 1 180 ? 0.892 -7.171 14.963 1.00 98.19 180 GLU A O 1
ATOM 1472 N N . LYS A 1 181 ? 2.854 -6.907 13.913 1.00 97.25 181 LYS A N 1
ATOM 1473 C CA . LYS A 1 181 ? 3.530 -6.256 15.055 1.00 97.25 181 LYS A CA 1
ATOM 1474 C C . LYS A 1 181 ? 2.869 -4.939 15.473 1.00 97.25 181 LYS A C 1
ATOM 1476 O O . LYS A 1 181 ? 2.888 -4.593 16.656 1.00 97.25 181 LYS A O 1
ATOM 1481 N N . ILE A 1 182 ? 2.324 -4.179 14.523 1.00 97.25 182 ILE A N 1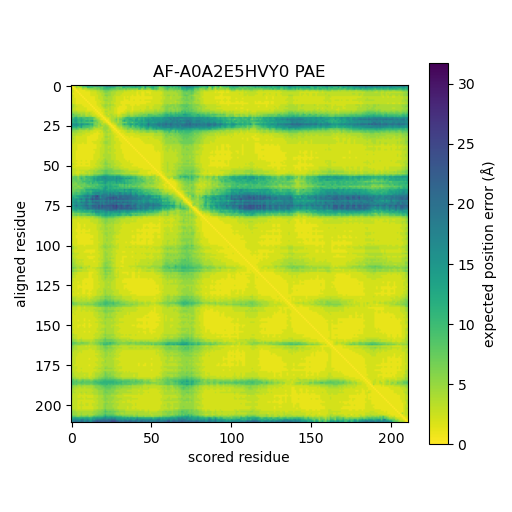
ATOM 1482 C CA . ILE A 1 182 ? 1.649 -2.903 14.791 1.00 97.25 182 ILE A CA 1
ATOM 1483 C C . ILE A 1 182 ? 0.289 -3.155 15.446 1.00 97.25 182 ILE A C 1
ATOM 1485 O O . ILE A 1 182 ? -0.012 -2.548 16.476 1.00 97.25 182 ILE A O 1
ATOM 1489 N N . VAL A 1 183 ? -0.517 -4.059 14.883 1.00 97.44 183 VAL A N 1
ATOM 1490 C CA . VAL A 1 183 ? -1.902 -4.281 15.328 1.00 97.44 183 VAL A CA 1
ATOM 1491 C C . VAL A 1 183 ? -2.005 -5.107 16.609 1.00 97.44 183 VAL A C 1
ATOM 1493 O O . VAL A 1 183 ? -2.978 -4.952 17.335 1.00 97.44 183 VAL A O 1
ATOM 1496 N N . LYS A 1 184 ? -0.978 -5.887 16.975 1.00 95.81 184 LYS A N 1
ATOM 1497 C CA . LYS A 1 184 ? -0.916 -6.575 18.282 1.00 95.81 184 LYS A CA 1
ATOM 1498 C C . LYS A 1 184 ? -0.844 -5.625 19.485 1.00 95.81 184 LYS A C 1
ATOM 1500 O O . LYS A 1 184 ? -1.043 -6.044 20.623 1.00 95.81 184 LYS A O 1
ATOM 1505 N N . LYS A 1 185 ? -0.565 -4.337 19.268 1.00 93.19 185 LYS A N 1
ATOM 1506 C CA . LYS A 1 185 ? -0.583 -3.321 20.328 1.00 93.19 185 LYS A CA 1
ATOM 1507 C C . LYS A 1 185 ? -2.023 -2.944 20.675 1.00 93.19 185 LYS A C 1
ATOM 1509 O O . LYS A 1 185 ? -2.828 -2.702 19.777 1.00 93.19 185 LYS A O 1
ATOM 1514 N N . ARG A 1 186 ? -2.314 -2.763 21.967 1.00 90.81 186 ARG A N 1
ATOM 1515 C CA . ARG A 1 186 ? -3.630 -2.310 22.450 1.00 90.81 186 ARG A CA 1
ATOM 1516 C C . ARG A 1 186 ? -4.058 -0.990 21.797 1.00 90.81 186 ARG A C 1
ATOM 1518 O O . ARG A 1 186 ? -3.241 -0.072 21.661 1.00 90.81 186 ARG A O 1
ATOM 1525 N N . GLY A 1 187 ? -5.327 -0.902 21.400 1.00 91.00 187 GLY A N 1
ATOM 1526 C CA . GLY A 1 187 ? -5.914 0.310 20.833 1.00 91.00 187 GLY A CA 1
ATOM 1527 C C . GLY A 1 187 ? -6.037 1.450 21.849 1.00 91.00 187 GLY A C 1
ATOM 1528 O O . GLY A 1 187 ? -6.055 1.232 23.061 1.00 91.00 187 GLY A O 1
ATOM 1529 N N . LYS A 1 188 ? -6.117 2.691 21.354 1.00 92.50 188 LYS A N 1
ATOM 1530 C CA . LYS A 1 188 ? -6.333 3.889 22.191 1.00 92.50 188 LYS A CA 1
ATOM 1531 C C . LYS A 1 188 ? -7.794 4.093 22.595 1.00 92.50 188 LYS A C 1
ATOM 1533 O O . LYS A 1 188 ? -8.065 4.799 23.558 1.00 92.50 188 LYS A O 1
ATOM 1538 N N . ASP A 1 189 ? -8.708 3.451 21.883 1.00 96.44 189 ASP A N 1
ATOM 1539 C CA . ASP A 1 189 ? -10.149 3.490 22.099 1.00 96.44 189 ASP A CA 1
ATOM 1540 C C . ASP A 1 189 ? -10.772 2.144 21.669 1.00 96.44 189 ASP A C 1
ATOM 1542 O O . ASP A 1 189 ? -10.112 1.375 20.957 1.00 96.44 189 ASP A O 1
ATOM 1546 N N . PRO A 1 190 ? -12.021 1.841 22.074 1.00 97.12 190 PRO A N 1
ATOM 1547 C CA . PRO A 1 190 ? -12.664 0.565 21.759 1.00 97.12 190 PRO A CA 1
ATOM 1548 C C . PRO A 1 190 ? -12.785 0.260 20.261 1.00 97.12 190 PRO A C 1
ATOM 1550 O O . PRO A 1 190 ? -12.661 -0.899 19.870 1.00 97.12 190 PRO A O 1
ATOM 1553 N N . ALA A 1 191 ? -12.999 1.271 19.410 1.00 97.00 191 ALA A N 1
ATOM 1554 C CA . ALA A 1 191 ? -13.129 1.061 17.970 1.00 97.00 191 ALA A CA 1
ATOM 1555 C C . ALA A 1 191 ? -11.773 0.714 17.340 1.00 97.00 191 ALA A C 1
ATOM 1557 O O . ALA A 1 191 ? -11.683 -0.209 16.532 1.00 97.00 191 ALA A O 1
ATOM 1558 N N . THR A 1 192 ? -10.707 1.404 17.753 1.00 97.81 192 THR A N 1
ATOM 1559 C CA . THR A 1 192 ? -9.335 1.067 17.352 1.00 97.81 192 THR A CA 1
ATOM 1560 C C . THR A 1 192 ? -8.944 -0.335 17.818 1.00 97.81 192 THR A C 1
ATOM 1562 O O . THR A 1 192 ? -8.309 -1.069 17.063 1.00 97.81 192 THR A O 1
ATOM 1565 N N . ASP A 1 193 ? -9.310 -0.717 19.043 1.00 97.31 193 ASP A N 1
ATOM 1566 C CA . ASP A 1 193 ? -8.997 -2.040 19.586 1.00 97.31 193 ASP A CA 1
ATOM 1567 C C . ASP A 1 193 ? -9.697 -3.153 18.791 1.00 97.31 193 ASP A C 1
ATOM 1569 O O . ASP A 1 193 ? -9.035 -4.066 18.301 1.00 97.31 193 ASP A O 1
ATOM 1573 N N . ALA A 1 194 ? -11.004 -3.015 18.543 1.00 98.19 194 ALA A N 1
ATOM 1574 C CA . ALA A 1 194 ? -11.769 -3.955 17.724 1.00 98.19 194 ALA A CA 1
ATOM 1575 C C . ALA A 1 194 ? -11.228 -4.061 16.285 1.00 98.19 194 ALA A C 1
ATOM 1577 O O . ALA A 1 194 ? -11.091 -5.160 15.744 1.00 98.19 194 ALA A O 1
ATOM 1578 N N . HIS A 1 195 ? -10.869 -2.931 15.667 1.00 98.44 195 HIS A N 1
ATOM 1579 C CA . HIS A 1 195 ? -10.271 -2.916 14.328 1.00 98.44 195 HIS A CA 1
ATOM 1580 C C . HIS A 1 195 ? -8.927 -3.651 14.288 1.00 98.44 195 HIS A C 1
ATOM 1582 O O . HIS A 1 195 ? -8.681 -4.466 13.399 1.00 98.44 195 HIS A O 1
ATOM 1588 N N . ARG A 1 196 ? -8.053 -3.406 15.266 1.00 98.25 196 ARG A N 1
ATOM 1589 C CA . ARG A 1 196 ? -6.751 -4.078 15.349 1.00 98.25 196 ARG A CA 1
ATOM 1590 C C . ARG A 1 196 ? -6.890 -5.583 15.561 1.00 98.25 196 ARG A C 1
ATOM 1592 O O . ARG A 1 196 ? -6.179 -6.341 14.903 1.00 98.25 196 ARG A O 1
ATOM 1599 N N . GLN A 1 197 ? -7.834 -6.011 16.399 1.00 98.12 197 GLN A N 1
ATOM 1600 C CA . GLN A 1 197 ? -8.164 -7.428 16.574 1.00 98.12 197 GLN A CA 1
ATOM 1601 C C . GLN A 1 197 ? -8.621 -8.063 15.253 1.00 98.12 197 GLN A C 1
ATOM 1603 O O . GLN A 1 197 ? -8.111 -9.118 14.879 1.00 98.12 197 GLN A O 1
ATOM 1608 N N . LEU A 1 198 ? -9.504 -7.394 14.499 1.00 98.38 198 LEU A N 1
ATOM 1609 C CA . LEU A 1 198 ? -9.931 -7.856 13.174 1.00 98.38 198 LEU A CA 1
ATOM 1610 C C . LEU A 1 198 ? -8.745 -8.003 12.211 1.00 98.38 198 LEU A C 1
ATOM 1612 O O . LEU A 1 198 ? -8.647 -9.008 11.511 1.00 98.38 198 LEU A O 1
ATOM 1616 N N . VAL A 1 199 ? -7.850 -7.013 12.152 1.00 98.69 199 VAL A N 1
ATOM 1617 C CA . VAL A 1 199 ? -6.676 -7.075 11.270 1.00 98.69 199 VAL A CA 1
ATOM 1618 C C . VAL A 1 199 ? -5.724 -8.199 11.685 1.00 98.69 199 VAL A C 1
ATOM 1620 O O . VAL A 1 199 ? -5.271 -8.934 10.812 1.00 98.69 199 VAL A O 1
ATOM 1623 N N . SER A 1 200 ? -5.462 -8.380 12.985 1.00 98.38 200 SER A N 1
ATOM 1624 C CA . SER A 1 200 ? -4.636 -9.492 13.486 1.00 98.38 200 SER A CA 1
ATOM 1625 C C . SER A 1 200 ? -5.229 -10.838 13.077 1.00 98.38 200 SER A C 1
ATOM 1627 O O . SER A 1 200 ? -4.543 -11.655 12.468 1.00 98.38 200 SER A O 1
ATOM 1629 N N . TRP A 1 201 ? -6.532 -11.020 13.309 1.00 98.12 201 TRP A N 1
ATOM 1630 C CA . TRP A 1 201 ? -7.245 -12.240 12.943 1.00 98.12 201 TRP A CA 1
ATOM 1631 C C . TRP A 1 201 ? -7.218 -12.514 11.432 1.00 98.12 201 TRP A C 1
ATOM 1633 O O . TRP A 1 201 ? -7.039 -13.660 11.021 1.00 98.12 201 TRP A O 1
ATOM 1643 N N . LEU A 1 202 ? -7.368 -11.478 10.593 1.00 98.44 202 LEU A N 1
ATOM 1644 C CA . LEU A 1 202 ? -7.276 -11.613 9.134 1.00 98.44 202 LEU A CA 1
ATOM 1645 C C . LEU A 1 202 ? -5.894 -12.096 8.690 1.00 98.44 202 LEU A C 1
ATOM 1647 O O . LEU A 1 202 ? -5.820 -12.911 7.774 1.00 98.44 202 LEU A O 1
ATOM 1651 N N . ILE A 1 203 ? -4.825 -11.584 9.307 1.00 98.38 203 ILE A N 1
ATOM 1652 C CA . ILE A 1 203 ? -3.448 -11.978 8.986 1.00 98.38 203 ILE A CA 1
ATOM 1653 C C . ILE A 1 203 ? -3.216 -13.430 9.396 1.00 98.38 203 ILE A C 1
ATOM 1655 O O . ILE A 1 203 ? -2.799 -14.220 8.557 1.00 98.38 203 ILE A O 1
ATOM 1659 N N . GLU A 1 204 ? -3.535 -13.792 10.639 1.00 97.19 204 GLU A N 1
ATOM 1660 C CA . GLU A 1 204 ? -3.364 -15.154 11.165 1.00 97.19 204 GLU A CA 1
ATOM 1661 C C . GLU A 1 204 ? -4.150 -16.167 10.318 1.00 97.19 204 GLU A C 1
ATOM 1663 O O . GLU A 1 204 ? -3.565 -17.031 9.669 1.00 97.19 204 GLU A O 1
ATOM 1668 N N . SER A 1 205 ? -5.461 -15.957 10.171 1.00 96.19 205 SER A N 1
ATOM 1669 C CA . SER A 1 205 ? -6.332 -16.849 9.389 1.00 96.19 205 SER A CA 1
ATOM 1670 C C . SER A 1 205 ? -6.010 -16.858 7.891 1.00 96.19 205 SER A C 1
ATOM 1672 O O . SER A 1 205 ? -6.429 -17.752 7.153 1.00 96.19 205 SER A O 1
ATOM 1674 N N . GLY A 1 206 ? -5.393 -15.793 7.383 1.00 95.69 206 GLY A N 1
ATOM 1675 C CA . GLY A 1 206 ? -4.986 -15.680 5.988 1.00 95.69 206 GLY A CA 1
ATOM 1676 C C . GLY A 1 206 ? -3.711 -16.465 5.703 1.00 95.69 206 GLY A C 1
ATOM 1677 O O . GLY A 1 206 ? -3.668 -17.194 4.718 1.00 95.69 206 GLY A O 1
ATOM 1678 N N . LEU A 1 207 ? -2.711 -16.345 6.578 1.00 93.69 207 LEU A N 1
ATOM 1679 C CA . LEU A 1 207 ? -1.440 -17.055 6.459 1.00 93.69 207 LEU A CA 1
ATOM 1680 C C . LEU A 1 207 ? -1.598 -18.562 6.680 1.00 93.69 207 LEU A C 1
ATOM 1682 O O . LEU A 1 207 ? -0.971 -19.327 5.959 1.00 93.69 207 LEU A O 1
ATOM 1686 N N . ASP A 1 208 ? -2.477 -18.985 7.590 1.00 90.31 208 ASP A N 1
ATOM 1687 C CA . ASP A 1 208 ? -2.754 -20.410 7.818 1.00 90.31 208 ASP A CA 1
ATOM 1688 C C . ASP A 1 208 ? -3.400 -21.092 6.600 1.00 90.31 208 ASP A C 1
ATOM 1690 O O . ASP A 1 208 ? -3.202 -22.279 6.377 1.00 90.31 208 ASP A O 1
ATOM 1694 N N . ARG A 1 209 ? -4.172 -20.349 5.793 1.00 85.69 209 ARG A N 1
ATOM 1695 C CA . ARG A 1 209 ? -4.808 -20.864 4.564 1.00 85.69 209 ARG A CA 1
ATOM 1696 C C . ARG A 1 209 ? -3.903 -20.846 3.337 1.00 85.69 209 ARG A C 1
ATOM 1698 O O . ARG A 1 209 ? -4.274 -21.427 2.324 1.00 85.69 209 ARG A O 1
ATOM 1705 N N . ALA A 1 210 ? -2.807 -20.095 3.396 1.00 72.69 210 ALA A N 1
ATOM 1706 C CA . ALA A 1 210 ? -1.840 -19.990 2.310 1.00 72.69 210 ALA A CA 1
ATOM 1707 C C . ALA A 1 210 ? -0.731 -21.056 2.405 1.00 72.69 210 ALA A C 1
ATOM 1709 O O . ALA A 1 210 ? 0.066 -21.167 1.478 1.00 72.69 210 ALA A O 1
ATOM 1710 N N . GLN A 1 211 ? -0.668 -21.794 3.523 1.00 60.69 211 GLN A N 1
ATOM 1711 C CA . GLN A 1 211 ? 0.134 -23.013 3.685 1.00 60.69 211 GLN A CA 1
ATOM 1712 C C . GLN A 1 211 ? -0.554 -24.207 3.024 1.00 60.69 211 GLN A C 1
ATOM 1714 O O . GLN A 1 211 ? 0.186 -25.055 2.479 1.00 60.69 211 GLN A O 1
#

Secondary structure (DSSP, 8-state):
-HHHHHHHHTTTT-EEE----TTS---S-SEEEPPHHHHHHHHHHHIIIIISTTSS---HHHHHT---S--SS--SS--SS--HHHHHHHHHHHHHHHHT-HHHHHHHHHHGGGT----HHHHHHHHHHHHHTTTSSS---HHHHHHHHHHHHHHHHHHH-TTS-HHHHHHHHHHHHHHHHHHTSPPSSHHHHHHHHHHHHHHHHHHHHH-

pLDDT: mean 93.55, std 7.49, range [60.69, 98.88]